Protein AF-A0A074WXI1-F1 (afdb_monomer)

Secondary structure (DSSP, 8-state):
---S---S-----------------TTSSHHHHHHHHHHHSPP--PPP-GGG-HHHHHHHHHTT----STTTSS-------PPPP--------------S-------------PPPP--HHHHHHHHT--HHHHHTS-HHHHHHHHHHHHHHHHHHHHHHHHHHHHHHHHHHHHHHHHHHHHHHHHHHHHT-

Structure (mmCIF, N/CA/C/O backbone):
data_AF-A0A074WXI1-F1
#
_entry.id   AF-A0A074WXI1-F1
#
loop_
_atom_site.group_PDB
_atom_site.id
_atom_site.type_symbol
_atom_site.label_atom_id
_atom_site.label_alt_id
_atom_site.label_comp_id
_atom_site.label_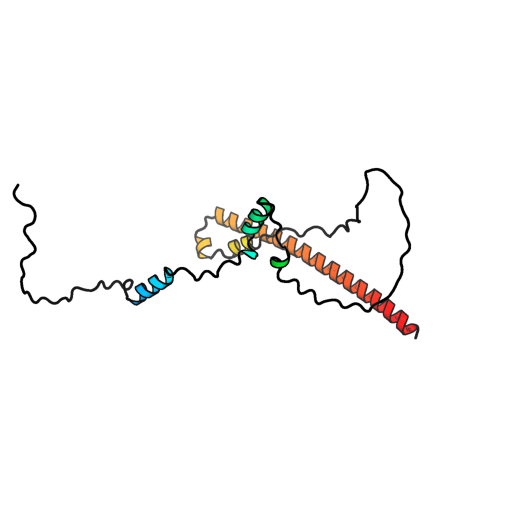asym_id
_atom_site.label_entity_id
_atom_site.label_seq_id
_atom_site.pdbx_PDB_ins_code
_atom_site.Cartn_x
_atom_site.Cartn_y
_atom_site.Cartn_z
_atom_site.occupancy
_atom_site.B_iso_or_equiv
_atom_site.auth_seq_id
_atom_site.auth_comp_id
_atom_site.auth_asym_id
_atom_site.auth_atom_id
_atom_site.pdbx_PDB_model_num
ATOM 1 N N . MET A 1 1 ? -60.505 -44.404 36.120 1.00 44.72 1 MET A N 1
ATOM 2 C CA . MET A 1 1 ? -59.704 -43.408 35.379 1.00 44.72 1 MET A CA 1
ATOM 3 C C . MET A 1 1 ? -60.523 -42.975 34.162 1.00 44.72 1 MET A C 1
ATOM 5 O O . MET A 1 1 ? -60.243 -43.449 33.077 1.00 44.72 1 MET A O 1
ATOM 9 N N . LEU A 1 2 ? -61.689 -42.325 34.253 1.00 41.81 2 LEU A N 1
ATOM 10 C CA . LEU A 1 2 ? -62.020 -41.028 34.870 1.00 41.81 2 LEU A CA 1
ATOM 11 C C . LEU A 1 2 ? -60.997 -39.922 34.552 1.00 41.81 2 LEU A C 1
ATOM 13 O O . LEU A 1 2 ? -59.964 -39.850 35.204 1.00 41.81 2 LEU A O 1
ATOM 17 N N . GLU A 1 3 ? -61.367 -39.160 33.515 1.00 51.09 3 GLU A N 1
ATOM 18 C CA . GLU A 1 3 ? -61.192 -37.723 33.235 1.00 51.09 3 GLU A CA 1
ATOM 19 C C . GLU A 1 3 ? -59.806 -37.072 33.221 1.00 51.09 3 GLU A C 1
ATOM 21 O O . GLU A 1 3 ? -59.157 -36.938 34.252 1.00 51.09 3 GLU A O 1
ATOM 26 N N . LEU A 1 4 ? -59.452 -36.498 32.060 1.00 50.44 4 LEU A N 1
ATOM 27 C CA . LEU A 1 4 ? -58.958 -35.119 31.990 1.00 50.44 4 LEU A CA 1
ATOM 28 C C . LEU A 1 4 ? -59.095 -34.579 30.550 1.00 50.44 4 LEU A C 1
ATOM 30 O O . LEU A 1 4 ? -58.426 -35.068 29.645 1.00 50.44 4 LEU A O 1
ATOM 34 N N . PHE A 1 5 ? -59.943 -33.560 30.386 1.00 51.47 5 PHE A N 1
ATOM 35 C CA . PHE A 1 5 ? -60.297 -32.781 29.180 1.00 51.47 5 PHE A CA 1
ATOM 36 C C . PHE A 1 5 ? -61.428 -33.266 28.243 1.00 51.47 5 PHE A C 1
ATOM 38 O O . PHE A 1 5 ? -61.185 -33.586 27.080 1.00 51.47 5 PHE A O 1
ATOM 45 N N . PRO A 1 6 ? -62.692 -33.198 28.707 1.00 52.69 6 PRO A N 1
ATOM 46 C CA . PRO A 1 6 ? -63.908 -33.160 27.886 1.00 52.69 6 PRO A CA 1
ATOM 47 C C . PRO A 1 6 ? -64.475 -31.736 27.656 1.00 52.69 6 PRO A C 1
ATOM 49 O O . PRO A 1 6 ? -65.686 -31.563 27.634 1.00 52.69 6 PRO A O 1
ATOM 52 N N . GLU A 1 7 ? -63.654 -30.700 27.475 1.00 52.56 7 GLU A N 1
ATOM 53 C CA . GLU A 1 7 ? -64.159 -29.353 27.147 1.00 52.56 7 GLU A CA 1
ATOM 54 C C . GLU A 1 7 ? -63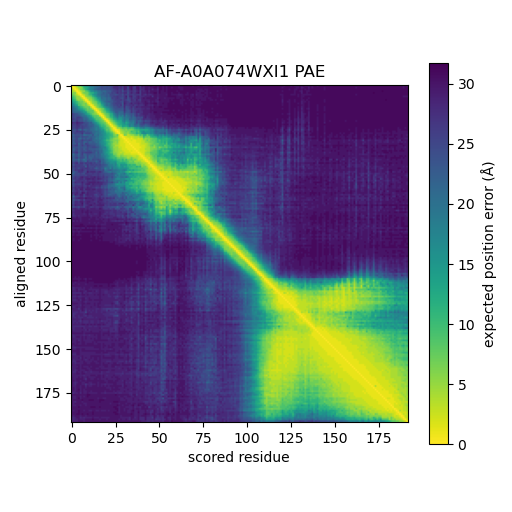.474 -28.803 25.898 1.00 52.56 7 GLU A C 1
ATOM 56 O O . GLU A 1 7 ? -62.306 -29.092 25.656 1.00 52.56 7 GLU A O 1
ATOM 61 N N . LEU A 1 8 ? -64.210 -27.976 25.150 1.00 43.84 8 LEU A N 1
ATOM 62 C CA . LEU A 1 8 ? -63.849 -27.232 23.929 1.00 43.84 8 LEU A CA 1
ATOM 63 C C . LEU A 1 8 ? -64.422 -27.742 22.595 1.00 43.84 8 LEU A C 1
ATOM 65 O O . LEU A 1 8 ? -63.996 -27.282 21.539 1.00 43.84 8 LEU A O 1
ATOM 69 N N . TYR A 1 9 ? -65.463 -28.576 22.619 1.00 51.16 9 TYR A N 1
ATOM 70 C CA . TYR A 1 9 ? -66.453 -28.579 21.534 1.00 51.16 9 TYR A CA 1
ATOM 71 C C . TYR A 1 9 ? -67.840 -28.277 22.091 1.00 51.16 9 TYR A C 1
ATOM 73 O O . TYR A 1 9 ? -68.736 -29.107 22.020 1.00 51.16 9 TYR A O 1
ATOM 81 N N . ASP A 1 10 ? -67.998 -27.064 22.621 1.00 42.41 10 ASP A N 1
ATOM 82 C CA . ASP A 1 10 ? -69.301 -26.410 22.634 1.00 42.41 10 ASP A CA 1
ATOM 83 C C . ASP A 1 10 ? -69.273 -25.233 21.663 1.00 42.41 10 ASP A C 1
ATOM 85 O O . ASP A 1 10 ? -68.430 -24.335 21.708 1.00 42.41 10 ASP A O 1
ATOM 89 N N . GLN A 1 11 ? -70.191 -25.320 20.712 1.00 51.12 11 GLN A N 1
ATOM 90 C CA . GLN A 1 11 ? -70.424 -24.369 19.650 1.00 51.12 11 GLN A CA 1
ATOM 91 C C . GLN A 1 11 ? -71.395 -23.310 20.173 1.00 51.12 11 GLN A C 1
ATOM 93 O O . GLN A 1 11 ? -72.606 -23.486 20.084 1.00 51.12 11 GLN A O 1
ATOM 98 N N . GLU A 1 12 ? -70.875 -22.193 20.683 1.00 38.22 12 GLU A N 1
ATOM 99 C CA . GLU A 1 12 ? -71.684 -21.000 20.944 1.00 38.22 12 GLU A CA 1
ATOM 100 C C . GLU A 1 12 ? -71.488 -19.965 19.832 1.00 38.22 12 GLU A C 1
ATOM 102 O O . GLU A 1 12 ? -70.433 -19.352 19.655 1.00 38.22 12 GLU A O 1
ATOM 107 N N . ASN A 1 13 ? -72.566 -19.779 19.068 1.00 48.34 13 ASN A N 1
ATOM 108 C CA . ASN A 1 13 ? -72.833 -18.582 18.289 1.00 48.34 13 ASN A CA 1
ATOM 109 C C . ASN A 1 13 ? -72.831 -17.365 19.225 1.00 48.34 13 ASN A C 1
ATOM 111 O O . ASN A 1 13 ? -73.842 -17.047 19.844 1.00 48.34 13 ASN A O 1
ATOM 115 N N . GLY A 1 14 ? -71.707 -16.661 19.284 1.00 32.53 14 GLY A N 1
ATOM 116 C CA . GLY A 1 14 ? -71.580 -15.376 19.953 1.00 32.53 14 GLY A CA 1
ATOM 117 C C . GLY A 1 14 ? -70.908 -14.396 19.013 1.00 32.53 14 GLY A C 1
ATOM 118 O O . GLY A 1 14 ? -69.699 -14.454 18.801 1.00 32.53 14 GLY A O 1
ATOM 119 N N . ALA A 1 15 ? -71.703 -13.504 18.429 1.00 46.47 15 ALA A N 1
ATOM 120 C CA . ALA A 1 15 ? -71.203 -12.293 17.811 1.00 46.47 15 ALA A CA 1
ATOM 121 C C . ALA A 1 15 ? -70.330 -11.550 18.832 1.00 46.47 15 ALA A C 1
ATOM 123 O O . ALA A 1 15 ? -70.821 -11.017 19.822 1.00 46.47 15 ALA A O 1
ATOM 124 N N . SER A 1 16 ? -69.027 -11.539 18.595 1.00 36.41 16 SER A N 1
ATOM 125 C CA . SER A 1 16 ? -68.117 -10.599 19.218 1.00 36.41 16 SER A CA 1
ATOM 126 C C . SER A 1 16 ? -67.039 -10.299 18.200 1.00 36.41 16 SER A C 1
ATOM 128 O O . SER A 1 16 ? -66.396 -11.196 17.647 1.00 36.41 16 SER A O 1
ATOM 130 N N . ASP A 1 17 ? -66.958 -9.016 17.892 1.00 44.03 17 ASP A N 1
ATOM 131 C CA . ASP A 1 17 ? -65.984 -8.380 17.038 1.00 44.03 17 ASP A CA 1
ATOM 132 C C . ASP A 1 17 ? -64.616 -9.057 17.133 1.00 44.03 17 ASP A C 1
ATOM 134 O O . ASP A 1 17 ? -63.919 -8.980 18.145 1.00 44.03 17 ASP A O 1
ATOM 138 N N . LYS A 1 18 ? -64.164 -9.653 16.025 1.00 45.59 18 LYS A N 1
ATOM 139 C CA . LYS A 1 18 ? -62.738 -9.936 15.835 1.00 45.59 18 LYS A CA 1
ATOM 140 C C . LYS A 1 18 ? -61.998 -8.635 15.511 1.00 45.59 18 LYS A C 1
ATOM 142 O O . LYS A 1 18 ? -61.246 -8.556 14.549 1.00 45.59 18 LYS A O 1
ATOM 147 N N . SER A 1 19 ? -62.169 -7.623 16.356 1.00 48.22 19 SER A N 1
ATOM 148 C CA . SER A 1 19 ? -61.132 -6.642 16.649 1.00 48.22 19 SER A CA 1
ATOM 149 C C . SER A 1 19 ? -60.174 -7.262 17.674 1.00 48.22 19 SER A C 1
ATOM 151 O O . SER A 1 19 ? -59.983 -6.744 18.770 1.00 48.22 19 SER A O 1
ATOM 153 N N . ALA A 1 20 ? -59.601 -8.419 17.343 1.00 45.75 20 ALA A N 1
ATOM 154 C CA . ALA A 1 20 ? -58.474 -8.966 18.079 1.00 45.75 20 ALA A CA 1
ATOM 155 C C . ALA A 1 20 ? -57.234 -8.452 17.358 1.00 45.75 20 ALA A C 1
ATOM 157 O O . ALA A 1 20 ? -56.838 -8.988 16.325 1.00 45.75 20 ALA A O 1
ATOM 158 N N . ALA A 1 21 ? -56.748 -7.319 17.863 1.00 52.22 21 ALA A N 1
ATOM 159 C CA . ALA A 1 21 ? -55.551 -6.609 17.455 1.00 52.22 21 ALA A CA 1
ATOM 160 C C . ALA A 1 21 ? -54.496 -7.548 16.851 1.00 52.22 21 ALA A C 1
ATOM 162 O O . ALA A 1 21 ? -53.835 -8.304 17.562 1.00 52.22 21 ALA A O 1
ATOM 163 N N . LEU A 1 22 ? -54.349 -7.479 15.525 1.00 49.16 22 LEU A N 1
ATOM 164 C CA . LEU A 1 22 ? -53.141 -7.936 14.856 1.00 49.16 22 LEU A CA 1
ATOM 165 C C . LEU A 1 22 ? -52.003 -7.157 15.497 1.00 49.16 22 LEU A C 1
ATOM 167 O O . LEU A 1 22 ? -52.048 -5.926 15.491 1.00 49.16 22 LEU A O 1
ATOM 171 N N . SER A 1 23 ? -51.063 -7.876 16.103 1.00 57.41 23 SER A N 1
ATOM 172 C CA . SER A 1 23 ? -49.896 -7.345 16.793 1.00 57.41 23 SER A CA 1
ATOM 173 C C . SER A 1 23 ? -49.373 -6.111 16.063 1.00 57.41 23 SER A C 1
ATOM 175 O O . SER A 1 23 ? -48.788 -6.213 14.985 1.00 57.41 23 SER A O 1
ATOM 177 N N . THR A 1 24 ? -49.625 -4.929 16.628 1.00 58.19 24 THR A N 1
ATOM 178 C CA . THR A 1 24 ? -49.118 -3.643 16.142 1.00 58.19 24 THR A CA 1
ATOM 179 C C . THR A 1 24 ? -47.648 -3.513 16.517 1.00 58.19 24 THR A C 1
ATOM 181 O O . THR A 1 24 ? -47.226 -2.521 17.105 1.00 58.19 24 THR A O 1
ATOM 184 N N . ASP A 1 25 ? -46.865 -4.542 16.214 1.00 60.97 25 ASP A N 1
ATOM 185 C CA . ASP A 1 25 ? -45.425 -4.449 16.249 1.00 60.97 25 ASP A CA 1
ATOM 186 C C . ASP A 1 25 ? -45.028 -3.844 14.900 1.00 60.97 25 ASP A C 1
ATOM 188 O O . ASP A 1 25 ? -45.219 -4.486 13.863 1.00 60.97 25 ASP A O 1
ATOM 192 N N . PRO A 1 26 ? -44.458 -2.626 14.856 1.00 68.31 26 PRO A N 1
ATOM 193 C CA . PRO A 1 26 ? -44.048 -1.983 13.600 1.00 68.31 26 PRO A CA 1
ATOM 194 C C . PRO A 1 26 ? -43.021 -2.822 12.812 1.00 68.31 26 PRO A C 1
ATOM 196 O O . PRO A 1 26 ? -42.742 -2.561 11.642 1.00 68.31 26 PRO A O 1
ATOM 199 N N . ILE A 1 27 ? -42.475 -3.854 13.458 1.00 63.28 27 ILE A N 1
ATOM 200 C CA . ILE A 1 27 ? -41.493 -4.805 12.951 1.00 63.28 27 ILE A CA 1
ATOM 201 C C . ILE A 1 27 ? -42.151 -6.017 12.266 1.00 63.28 27 ILE A C 1
ATOM 203 O O . ILE A 1 27 ? -41.473 -6.669 11.483 1.00 63.28 27 ILE A O 1
ATOM 207 N N . LEU A 1 28 ? -43.442 -6.314 12.466 1.00 71.25 28 LEU A N 1
ATOM 208 C CA . LEU A 1 28 ? -44.145 -7.467 11.860 1.00 71.25 28 LEU A CA 1
ATOM 209 C C . LEU A 1 28 ? -45.021 -7.090 10.646 1.00 71.25 28 LEU A C 1
ATOM 211 O O . LEU A 1 28 ? -46.000 -7.755 10.326 1.00 71.25 28 LEU A O 1
ATOM 215 N N . THR A 1 29 ? -44.660 -6.012 9.948 1.00 83.38 29 THR A N 1
ATOM 216 C CA . THR A 1 29 ? -45.349 -5.555 8.729 1.00 83.38 29 THR A CA 1
ATOM 217 C C . THR A 1 29 ? -45.039 -6.476 7.534 1.00 83.38 29 THR A C 1
ATOM 219 O O . THR A 1 29 ? -43.921 -6.963 7.412 1.00 83.38 29 THR A O 1
ATOM 222 N N . ASP A 1 30 ? -45.930 -6.617 6.546 1.00 79.69 30 ASP A N 1
ATOM 223 C CA . ASP A 1 30 ? -45.642 -7.361 5.294 1.00 79.69 30 ASP A CA 1
ATOM 224 C C . ASP A 1 30 ? -44.329 -6.922 4.607 1.00 79.69 30 ASP A C 1
ATOM 226 O O . ASP A 1 30 ? -43.596 -7.716 4.010 1.00 79.69 30 ASP A O 1
ATOM 230 N N . ARG A 1 31 ? -43.973 -5.639 4.753 1.00 82.56 31 ARG A N 1
ATOM 231 C CA . ARG A 1 31 ? -42.699 -5.078 4.285 1.00 82.56 31 ARG A CA 1
ATOM 232 C C . ARG A 1 31 ? -41.481 -5.691 4.984 1.00 82.56 31 ARG A C 1
ATOM 234 O O . ARG A 1 31 ? -40.465 -5.910 4.325 1.00 82.56 31 ARG A O 1
ATOM 241 N N . SER A 1 32 ? -41.543 -5.934 6.293 1.00 90.31 32 SER A N 1
ATOM 242 C CA . SER A 1 32 ? -40.432 -6.546 7.028 1.00 90.31 32 SER A CA 1
ATOM 243 C C . SER A 1 32 ? -40.313 -8.035 6.715 1.00 90.31 32 SER A C 1
ATOM 245 O O . SER A 1 32 ? -39.192 -8.521 6.614 1.00 90.31 32 SER A O 1
ATOM 247 N N . ALA A 1 33 ? -41.425 -8.727 6.438 1.00 82.19 33 ALA A N 1
ATOM 248 C CA . ALA A 1 33 ? -41.409 -10.097 5.926 1.00 82.19 33 ALA A CA 1
ATOM 249 C C . ALA A 1 33 ? -40.729 -10.178 4.545 1.00 82.19 33 ALA A C 1
ATOM 251 O O . ALA A 1 33 ? -39.883 -11.044 4.315 1.00 82.19 33 ALA A O 1
ATOM 252 N N . SER A 1 34 ? -41.012 -9.226 3.649 1.00 87.06 34 SER A N 1
ATOM 253 C CA . SER A 1 34 ? -40.325 -9.135 2.353 1.00 87.06 34 SER A CA 1
ATOM 254 C C . SER A 1 34 ? -38.833 -8.806 2.499 1.00 87.06 34 SER A C 1
ATOM 256 O O . SER A 1 34 ? -38.011 -9.394 1.796 1.00 87.06 34 SER A O 1
ATOM 258 N N . LEU A 1 35 ? -38.461 -7.893 3.404 1.00 87.06 35 LEU A N 1
ATOM 259 C CA . LEU A 1 35 ? -37.054 -7.568 3.680 1.00 87.06 35 LEU A CA 1
ATOM 260 C C . LEU A 1 35 ? -36.312 -8.747 4.314 1.00 87.06 35 LEU A C 1
ATOM 262 O O . LEU A 1 35 ? -35.182 -9.030 3.930 1.00 87.06 35 LEU A O 1
ATOM 266 N N . TRP A 1 36 ? -36.953 -9.467 5.233 1.00 87.06 36 TRP A N 1
ATOM 267 C CA . TRP A 1 36 ? -36.415 -10.693 5.814 1.00 87.06 36 TRP A CA 1
ATOM 268 C C . TRP A 1 36 ? -36.185 -11.745 4.730 1.00 87.06 36 TRP A C 1
ATOM 270 O O . TRP A 1 36 ? -35.105 -12.327 4.659 1.00 87.06 36 TRP A O 1
ATOM 280 N N . SER A 1 37 ? -37.155 -11.946 3.832 1.00 87.56 37 SER A N 1
ATOM 281 C CA . SER A 1 37 ? -36.999 -12.851 2.689 1.00 87.56 37 SER A CA 1
ATOM 282 C C . SER A 1 37 ? -35.825 -12.453 1.791 1.00 87.56 37 SER A C 1
ATOM 284 O O . SER A 1 37 ? -35.173 -13.331 1.234 1.00 87.56 37 SER A O 1
ATOM 286 N N . GLN A 1 38 ? -35.542 -11.157 1.648 1.00 86.38 38 GLN A N 1
ATOM 287 C CA . GLN A 1 38 ? -34.422 -10.656 0.852 1.00 86.38 38 GLN A CA 1
ATOM 288 C C . GLN A 1 38 ? -33.071 -10.794 1.575 1.00 86.38 38 GLN A C 1
ATOM 290 O O . GLN A 1 38 ? -32.062 -11.048 0.926 1.00 86.38 38 GLN A O 1
ATOM 295 N N . LEU A 1 39 ? -33.045 -10.653 2.903 1.00 85.50 39 LEU A N 1
ATOM 296 C CA . LEU A 1 39 ? -31.840 -10.814 3.726 1.00 85.50 39 LEU A CA 1
ATOM 297 C C . LEU A 1 39 ? -31.446 -12.283 3.915 1.00 85.50 39 LEU A C 1
ATOM 299 O O . LEU A 1 39 ? -30.262 -12.594 4.004 1.00 85.50 39 LEU A O 1
ATOM 303 N N . VAL A 1 40 ? -32.432 -13.181 3.972 1.00 90.00 40 VAL A N 1
ATOM 304 C CA . VAL A 1 40 ? -32.214 -14.634 4.066 1.00 90.00 40 VAL A CA 1
ATOM 305 C C . VAL A 1 40 ? -31.983 -15.265 2.690 1.00 90.00 40 VAL A C 1
ATOM 307 O O . VAL A 1 40 ? -31.494 -16.392 2.608 1.00 90.00 40 VAL A O 1
ATOM 310 N N . ALA A 1 41 ? -32.282 -14.551 1.599 1.00 84.38 41 ALA A N 1
ATOM 311 C CA . ALA A 1 41 ? -31.984 -15.024 0.256 1.00 84.38 41 ALA A CA 1
ATOM 312 C C . ALA A 1 41 ? -30.467 -15.257 0.107 1.00 84.38 41 ALA A C 1
ATOM 314 O O . ALA A 1 41 ? -29.681 -14.326 0.311 1.00 84.38 41 ALA A O 1
ATOM 315 N N . PRO A 1 42 ? -30.033 -16.476 -0.266 1.00 83.81 42 PRO A N 1
ATOM 316 C CA . PRO A 1 42 ? -28.631 -16.739 -0.541 1.00 83.81 42 PRO A CA 1
ATOM 317 C C . PRO A 1 42 ? -28.131 -15.764 -1.614 1.00 83.81 42 PRO A C 1
ATOM 319 O O . PRO A 1 42 ? -28.775 -15.641 -2.663 1.00 83.81 42 PRO A O 1
ATOM 322 N N . PRO A 1 43 ? -27.007 -15.064 -1.387 1.00 79.50 43 PRO A N 1
ATOM 323 C CA . PRO A 1 43 ? -26.468 -14.150 -2.380 1.00 79.50 43 PRO A CA 1
ATOM 324 C C . PRO A 1 43 ? -26.186 -14.926 -3.673 1.00 79.50 43 PRO A C 1
ATOM 326 O O . PRO A 1 43 ? -25.745 -16.077 -3.601 1.00 79.50 43 PRO A O 1
ATOM 329 N N . PRO A 1 44 ? -26.421 -14.336 -4.859 1.00 76.25 44 PRO A N 1
ATOM 330 C CA . PRO A 1 44 ? -26.146 -15.010 -6.118 1.00 76.25 44 PRO A CA 1
ATOM 331 C C . PRO A 1 44 ? -24.639 -15.254 -6.234 1.00 76.25 44 PRO A C 1
ATOM 333 O O . PRO A 1 44 ? -23.861 -14.363 -6.579 1.00 76.25 44 PRO A O 1
ATOM 336 N N . LEU A 1 45 ? -24.217 -16.473 -5.910 1.00 76.06 45 LEU A N 1
ATOM 337 C CA . LEU A 1 45 ? -22.841 -16.906 -6.075 1.00 76.06 45 LEU A CA 1
ATOM 338 C C . LEU A 1 45 ? -22.613 -17.126 -7.566 1.00 76.06 45 LEU A C 1
ATOM 340 O O . LEU A 1 45 ? -23.231 -17.996 -8.181 1.00 76.06 45 LEU A O 1
ATOM 344 N N . GLN A 1 46 ? -21.726 -16.335 -8.165 1.00 77.25 46 GLN A N 1
ATOM 345 C CA . GLN A 1 46 ? -21.243 -16.654 -9.502 1.00 77.25 46 GLN A CA 1
ATOM 346 C C . GLN A 1 46 ? -20.590 -18.041 -9.461 1.00 77.25 46 GLN A C 1
ATOM 348 O O . GLN A 1 46 ? -19.840 -18.321 -8.517 1.00 77.25 46 GLN A O 1
ATOM 353 N N . PRO A 1 47 ? -20.857 -18.913 -10.452 1.00 79.88 47 PRO A N 1
ATOM 354 C CA . PRO A 1 47 ? -20.259 -20.236 -10.473 1.00 79.88 47 PRO A CA 1
ATOM 355 C C . PRO A 1 47 ? -18.732 -20.088 -10.427 1.00 79.88 47 PRO A C 1
ATOM 357 O O . PRO A 1 47 ? -18.159 -19.359 -11.245 1.00 79.88 47 PRO A O 1
ATOM 360 N N . PRO A 1 48 ? -18.050 -20.739 -9.469 1.00 81.88 48 PRO A N 1
ATOM 361 C CA . PRO A 1 48 ? -16.607 -20.639 -9.363 1.00 81.88 48 PRO A CA 1
ATOM 362 C C . PRO A 1 48 ? -15.922 -21.111 -10.648 1.00 81.88 48 PRO A C 1
ATOM 364 O O . PRO A 1 48 ? -16.144 -22.228 -11.120 1.00 81.88 48 PRO A O 1
ATOM 367 N N . ASN A 1 49 ? -15.023 -20.284 -11.185 1.00 79.75 49 ASN A N 1
ATOM 368 C CA . ASN A 1 49 ? -14.146 -20.663 -12.292 1.00 79.75 49 ASN A CA 1
ATOM 369 C C . ASN A 1 49 ? -13.082 -21.663 -11.799 1.00 79.75 49 ASN A C 1
ATOM 371 O O . ASN A 1 49 ? -11.932 -21.306 -11.537 1.00 79.75 49 ASN A O 1
ATOM 375 N N . TRP A 1 50 ? -13.479 -22.930 -11.656 1.00 80.88 50 TRP A N 1
ATOM 376 C CA . TRP A 1 50 ? -12.673 -24.043 -11.139 1.00 80.88 50 TRP A CA 1
ATOM 377 C C . TRP A 1 50 ? -11.350 -24.236 -11.890 1.00 80.88 50 TRP A C 1
ATOM 379 O O . TRP A 1 50 ? -10.357 -24.633 -11.279 1.00 80.88 50 TRP A O 1
ATOM 389 N N . ILE A 1 51 ? -11.302 -23.870 -13.175 1.00 76.81 51 ILE A N 1
ATOM 390 C CA . ILE A 1 51 ? -10.096 -23.917 -14.010 1.00 76.81 51 ILE A CA 1
ATOM 391 C C . ILE A 1 51 ? -8.956 -23.078 -13.409 1.00 76.81 51 ILE A C 1
ATOM 393 O O . ILE A 1 51 ? -7.811 -23.525 -13.373 1.00 76.81 51 ILE A O 1
ATOM 397 N N . ARG A 1 52 ? -9.275 -21.913 -12.829 1.00 79.81 52 ARG A N 1
ATOM 398 C CA . ARG A 1 52 ? -8.296 -20.999 -12.215 1.00 79.81 52 ARG A CA 1
ATOM 399 C C . ARG A 1 52 ? -8.039 -21.271 -10.729 1.00 79.81 52 ARG A C 1
ATOM 401 O O . ARG A 1 52 ? -7.179 -20.622 -10.131 1.00 79.81 52 ARG A O 1
ATOM 408 N N . SER A 1 53 ? -8.753 -22.220 -10.119 1.00 84.81 53 SER A N 1
ATOM 409 C CA . SER A 1 53 ? -8.676 -22.485 -8.679 1.00 84.81 53 SER A CA 1
ATOM 410 C C . SER A 1 53 ? -7.302 -23.013 -8.251 1.00 84.81 53 SER A C 1
ATOM 412 O O . SER A 1 53 ? -6.764 -23.970 -8.817 1.00 84.81 53 SER A O 1
ATOM 414 N N . ARG A 1 54 ? -6.741 -22.418 -7.188 1.00 84.94 54 ARG A N 1
ATOM 415 C CA . ARG A 1 54 ? -5.482 -22.869 -6.575 1.00 84.94 54 ARG A CA 1
ATOM 416 C C . ARG A 1 54 ? -5.616 -24.259 -5.950 1.00 84.94 54 ARG A C 1
ATOM 418 O O . ARG A 1 54 ? -4.685 -25.048 -6.062 1.00 84.94 54 ARG A O 1
ATOM 425 N N . ILE A 1 55 ? -6.768 -24.564 -5.351 1.00 89.69 55 ILE A N 1
ATOM 426 C CA . ILE A 1 55 ? -7.041 -25.852 -4.695 1.00 89.69 55 ILE A CA 1
ATOM 427 C C . ILE A 1 55 ? -7.035 -26.983 -5.729 1.00 89.69 55 ILE A C 1
ATOM 429 O O . ILE A 1 55 ? -6.315 -27.962 -5.552 1.00 89.69 55 ILE A O 1
ATOM 433 N N . ARG A 1 56 ? -7.744 -26.805 -6.858 1.00 88.75 56 ARG A N 1
ATOM 434 C CA . ARG A 1 56 ? -7.736 -27.762 -7.981 1.00 88.75 56 ARG A CA 1
ATOM 435 C C . ARG A 1 56 ? -6.314 -28.033 -8.467 1.00 88.75 56 ARG A C 1
ATOM 437 O O . ARG A 1 56 ? -5.958 -29.181 -8.687 1.00 88.75 56 ARG A O 1
ATOM 444 N N . ARG A 1 57 ? -5.496 -26.986 -8.615 1.00 88.06 57 ARG A N 1
ATOM 445 C CA . ARG A 1 57 ? -4.103 -27.121 -9.060 1.00 88.06 57 ARG A CA 1
ATOM 446 C C . ARG A 1 57 ? -3.277 -27.946 -8.087 1.00 88.06 57 ARG A C 1
ATOM 448 O O . ARG A 1 57 ? -2.613 -28.872 -8.518 1.00 88.06 57 ARG A O 1
ATOM 455 N N . LEU A 1 58 ? -3.319 -27.612 -6.798 1.00 87.94 58 LEU A N 1
ATOM 456 C CA . LEU A 1 58 ? -2.572 -28.352 -5.780 1.00 87.94 58 LEU A CA 1
ATOM 457 C C . LEU A 1 58 ? -2.994 -29.824 -5.749 1.00 87.94 58 LEU A C 1
ATOM 459 O O . LEU A 1 58 ? -2.141 -30.697 -5.647 1.00 87.94 58 LEU A O 1
ATOM 463 N N . PHE A 1 59 ? -4.287 -30.096 -5.923 1.00 90.19 59 PHE A N 1
ATOM 464 C CA . PHE A 1 59 ? -4.812 -31.452 -6.007 1.00 90.19 59 PHE A CA 1
ATOM 465 C C . PHE A 1 59 ? -4.340 -32.201 -7.263 1.00 90.19 59 PHE A C 1
ATOM 467 O O . PHE A 1 59 ? -3.799 -33.294 -7.145 1.00 90.19 59 PHE A O 1
ATOM 474 N N . LEU A 1 60 ? -4.475 -31.612 -8.457 1.00 88.75 60 LEU A N 1
ATOM 475 C CA . LEU A 1 60 ? -4.036 -32.236 -9.714 1.00 88.75 60 LEU A CA 1
ATOM 476 C C . LEU A 1 60 ? -2.521 -32.455 -9.756 1.00 88.75 60 LEU A C 1
ATOM 478 O O . LEU A 1 60 ? -2.072 -33.512 -10.185 1.00 88.75 60 LEU A O 1
ATOM 482 N N . VAL A 1 61 ? -1.747 -31.502 -9.233 1.00 87.44 61 VAL A N 1
ATOM 483 C CA . VAL A 1 61 ? -0.295 -31.641 -9.063 1.00 87.44 61 VAL A CA 1
ATOM 484 C C . VAL A 1 61 ? 0.034 -32.780 -8.095 1.00 87.44 61 VAL A C 1
ATOM 486 O O . VAL A 1 61 ? 0.937 -33.560 -8.377 1.00 87.44 61 VAL A O 1
ATOM 489 N N . SER A 1 62 ? -0.720 -32.926 -6.998 1.00 90.88 62 SER A N 1
ATOM 490 C CA . SER A 1 62 ? -0.572 -34.051 -6.060 1.00 90.88 62 SER A CA 1
ATOM 491 C C . SER A 1 62 ? -0.889 -35.405 -6.714 1.00 90.88 62 SER A C 1
ATOM 493 O O . SER A 1 62 ? -0.239 -36.403 -6.420 1.00 90.88 62 SER A O 1
ATOM 495 N N . LEU A 1 63 ? -1.842 -35.435 -7.653 1.00 90.06 63 LEU A N 1
ATOM 496 C CA . LEU A 1 63 ? -2.160 -36.615 -8.466 1.00 90.06 63 LEU A CA 1
ATOM 497 C C . LEU A 1 63 ? -1.174 -36.856 -9.625 1.00 90.06 63 LEU A C 1
ATOM 499 O O . LEU A 1 63 ? -1.330 -37.829 -10.358 1.00 90.06 63 LEU A O 1
ATOM 503 N N . GLY A 1 64 ? -0.184 -35.980 -9.824 1.00 85.38 64 GLY A N 1
ATOM 504 C CA . GLY A 1 64 ? 0.757 -36.068 -10.943 1.00 85.38 64 GLY A CA 1
ATOM 505 C C . GLY A 1 64 ? 0.138 -35.750 -12.310 1.00 85.38 64 GLY A C 1
ATOM 506 O O . GLY A 1 64 ? 0.739 -36.053 -13.338 1.00 85.38 64 GLY A O 1
ATOM 507 N N . VAL A 1 65 ? -1.052 -35.139 -12.340 1.00 88.94 65 VAL A N 1
ATOM 508 C CA . VAL A 1 65 ? -1.724 -34.711 -13.571 1.00 88.94 65 VAL A CA 1
ATOM 509 C C . VAL A 1 65 ? -1.119 -33.374 -14.025 1.00 88.94 65 VAL A C 1
ATOM 511 O O . VAL A 1 65 ? -1.149 -32.411 -13.250 1.00 88.94 65 VAL A O 1
ATOM 514 N N . PRO A 1 66 ? -0.585 -33.275 -15.258 1.00 76.56 66 PRO A N 1
ATOM 515 C CA . PRO A 1 66 ? -0.071 -32.018 -15.796 1.00 76.56 66 PRO A CA 1
ATOM 516 C C . PRO A 1 66 ? -1.166 -30.946 -15.819 1.00 76.56 66 PRO A C 1
ATOM 518 O O . PRO A 1 66 ? -2.296 -31.217 -16.223 1.00 76.56 66 PRO A O 1
ATOM 521 N N . VAL A 1 67 ? -0.839 -29.733 -15.367 1.00 74.81 67 VAL A N 1
ATOM 522 C CA . VAL A 1 67 ? -1.778 -28.603 -15.333 1.00 74.81 67 VAL A CA 1
ATOM 523 C C . VAL A 1 67 ? -1.317 -27.530 -16.312 1.00 74.81 67 VAL A C 1
ATOM 525 O O . VAL A 1 67 ? -0.208 -27.013 -16.172 1.00 74.81 67 VAL A O 1
ATOM 528 N N . ASP A 1 68 ? -2.191 -27.153 -17.245 1.00 71.75 68 ASP A N 1
ATOM 529 C CA . ASP A 1 68 ? -1.933 -26.090 -18.216 1.00 71.75 68 ASP A CA 1
ATOM 530 C C . ASP A 1 68 ? -1.862 -24.723 -17.521 1.00 71.75 68 ASP A C 1
ATOM 532 O O . ASP A 1 68 ? -2.829 -24.236 -16.932 1.00 71.75 68 ASP A O 1
ATOM 536 N N . LEU A 1 69 ? -0.683 -24.098 -17.558 1.00 65.31 69 LEU A N 1
ATOM 537 C CA . LEU A 1 69 ? -0.412 -22.804 -16.914 1.00 65.31 69 LEU A CA 1
ATOM 538 C C . LEU A 1 69 ? -1.002 -21.614 -17.695 1.00 65.31 69 LEU A C 1
ATOM 540 O O . LEU A 1 69 ? -1.209 -20.541 -17.119 1.00 65.31 69 LEU A O 1
ATOM 544 N N . ASP A 1 70 ? -1.321 -21.820 -18.973 1.00 58.09 70 ASP A N 1
ATOM 545 C CA . ASP A 1 70 ? -1.808 -20.792 -19.899 1.00 58.09 70 ASP A CA 1
ATOM 546 C C . ASP A 1 70 ? -3.278 -20.408 -19.653 1.00 58.09 70 ASP A C 1
ATOM 548 O O . ASP A 1 70 ? -3.686 -19.283 -19.940 1.00 58.09 70 ASP A O 1
ATOM 552 N N . GLU A 1 71 ? -4.069 -21.288 -19.032 1.00 65.69 71 GLU A N 1
ATOM 553 C CA . GLU A 1 71 ? -5.471 -21.019 -18.660 1.00 65.69 71 GLU A CA 1
ATOM 554 C C . GLU A 1 71 ? -5.601 -20.137 -17.395 1.00 65.69 71 GLU A C 1
ATOM 556 O O . GLU A 1 71 ? -6.678 -19.622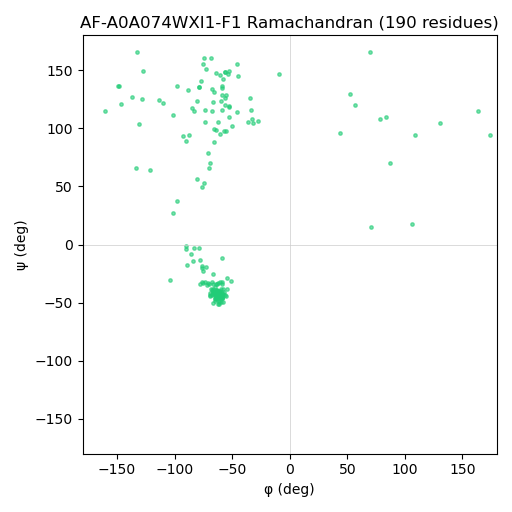 -17.055 1.00 65.69 71 GLU A O 1
ATOM 561 N N . ILE A 1 72 ? -4.484 -19.980 -16.676 1.00 60.47 72 ILE A N 1
ATOM 562 C CA . ILE A 1 72 ? -4.392 -19.430 -15.319 1.00 60.47 72 ILE A CA 1
ATOM 563 C C . ILE A 1 72 ? -3.863 -17.995 -15.327 1.00 60.47 72 ILE A C 1
ATOM 565 O O . ILE A 1 72 ? -4.226 -17.187 -14.468 1.00 60.47 72 ILE A O 1
ATOM 569 N N . LEU A 1 73 ? -3.015 -17.664 -16.295 1.00 56.38 73 LEU A N 1
ATOM 570 C CA . LEU A 1 73 ? -2.592 -16.292 -16.517 1.00 56.38 73 LEU A CA 1
ATOM 571 C C . LEU A 1 73 ? -3.717 -15.567 -17.274 1.00 56.38 73 LEU A C 1
ATOM 573 O O . LEU A 1 73 ? -4.283 -16.136 -18.209 1.00 56.38 73 LEU A O 1
ATOM 577 N N . PRO A 1 74 ? -4.103 -14.331 -16.898 1.00 61.78 74 PRO A N 1
ATOM 578 C CA . PRO A 1 74 ? -4.982 -13.538 -17.751 1.00 61.78 74 PRO A CA 1
ATOM 579 C C . PRO A 1 74 ? -4.344 -13.498 -19.139 1.00 61.78 74 PRO A C 1
ATOM 581 O O . PRO A 1 74 ? -3.202 -13.058 -19.239 1.00 61.78 74 PRO A O 1
ATOM 584 N N . ALA A 1 75 ? -5.047 -14.042 -20.146 1.00 60.28 75 ALA A N 1
ATOM 585 C CA . ALA A 1 75 ? -4.516 -14.353 -21.472 1.00 60.28 75 ALA A CA 1
ATOM 586 C C . ALA A 1 75 ? -3.444 -13.341 -21.881 1.00 60.28 75 ALA A C 1
ATOM 588 O O . ALA A 1 75 ? -3.750 -12.168 -22.123 1.00 60.28 75 ALA A O 1
ATOM 589 N N . SER A 1 76 ? -2.188 -13.792 -21.892 1.00 59.56 76 SER A N 1
ATOM 590 C CA . SER A 1 76 ? -1.050 -12.993 -22.324 1.00 59.56 76 SER A CA 1
ATOM 591 C C . SER A 1 76 ? -1.248 -12.721 -23.811 1.00 59.56 76 SER A C 1
ATOM 593 O O . SER A 1 76 ? -0.847 -13.504 -24.667 1.00 59.56 76 SER A O 1
ATOM 595 N N . LYS A 1 77 ? -1.965 -11.640 -24.140 1.00 59.94 77 LYS A N 1
ATOM 596 C CA . LYS A 1 77 ? -2.145 -11.141 -25.507 1.00 59.94 77 LYS A CA 1
ATOM 597 C C . LYS A 1 77 ? -0.811 -10.558 -25.979 1.00 59.94 77 LYS A C 1
ATOM 599 O O . LYS A 1 77 ? -0.685 -9.352 -26.184 1.00 59.94 77 LYS A O 1
ATOM 604 N N . GLN A 1 78 ? 0.202 -11.408 -26.124 1.00 60.75 78 GLN A N 1
ATOM 605 C CA . GLN A 1 78 ? 1.424 -11.085 -26.843 1.00 60.75 78 GLN A CA 1
ATOM 606 C C . GLN A 1 78 ? 1.028 -10.907 -28.307 1.00 60.75 78 GLN A C 1
ATOM 608 O O . GLN A 1 78 ? 0.788 -11.870 -29.034 1.00 60.75 78 GLN A O 1
ATOM 613 N N . LYS A 1 79 ? 0.864 -9.648 -28.729 1.00 58.94 79 LYS A N 1
ATOM 614 C CA . LYS A 1 79 ? 0.670 -9.298 -30.138 1.00 58.94 79 LYS A CA 1
ATOM 615 C C . LYS A 1 79 ? 1.826 -9.936 -30.916 1.00 58.94 79 LYS A C 1
ATOM 617 O O . LYS A 1 79 ? 2.979 -9.639 -30.616 1.00 58.94 79 LYS A O 1
ATOM 622 N N . LYS A 1 80 ? 1.511 -10.839 -31.855 1.00 58.84 80 LYS A N 1
ATOM 623 C CA . LYS A 1 80 ? 2.485 -11.535 -32.712 1.00 58.84 80 LYS A CA 1
ATOM 624 C C . LYS A 1 80 ? 3.503 -10.530 -33.254 1.00 58.84 80 LYS A C 1
ATOM 626 O O . LYS A 1 80 ? 3.147 -9.658 -34.043 1.00 58.84 80 LYS A O 1
ATOM 631 N N . LEU A 1 81 ? 4.756 -10.673 -32.837 1.00 63.06 81 LEU A N 1
ATOM 632 C CA . LEU A 1 81 ? 5.882 -10.011 -33.480 1.00 63.06 81 LEU A CA 1
ATOM 633 C C . LEU A 1 81 ? 6.128 -10.737 -34.803 1.00 63.06 81 LEU A C 1
ATOM 635 O O . LEU A 1 81 ? 6.603 -11.870 -34.815 1.00 63.06 81 LEU A O 1
ATOM 639 N N . VAL A 1 82 ? 5.748 -10.109 -35.913 1.00 60.09 82 VAL A N 1
ATOM 640 C CA . VAL A 1 82 ? 6.166 -10.555 -37.244 1.00 60.09 82 VAL A CA 1
ATOM 641 C C . VAL A 1 82 ? 7.528 -9.927 -37.515 1.00 60.09 82 VAL A C 1
ATOM 643 O O . VAL A 1 82 ? 7.653 -8.705 -37.541 1.00 60.09 82 VAL A O 1
ATOM 646 N N . LEU A 1 83 ? 8.544 -10.769 -37.682 1.00 58.50 83 LEU A N 1
ATOM 647 C CA . LEU A 1 83 ? 9.908 -10.357 -38.009 1.00 58.50 83 LEU A CA 1
ATOM 648 C C . LEU A 1 83 ? 10.139 -10.498 -39.527 1.00 58.50 83 LEU A C 1
ATOM 650 O O . LEU A 1 83 ? 9.745 -11.522 -40.091 1.00 58.50 83 LEU A O 1
ATOM 654 N N . PRO A 1 84 ? 10.776 -9.522 -40.205 1.00 55.81 84 PRO A N 1
ATOM 655 C CA . PRO A 1 84 ? 11.210 -9.678 -41.589 1.00 55.81 84 PRO A CA 1
ATOM 656 C C . PRO A 1 84 ? 12.330 -10.719 -41.685 1.00 55.81 84 PRO A C 1
ATOM 658 O O . PRO A 1 84 ? 13.276 -10.712 -40.900 1.00 55.81 84 PRO A O 1
ATOM 661 N N . ASN A 1 85 ? 12.192 -11.613 -42.660 1.00 51.50 85 ASN A N 1
ATOM 662 C CA . ASN A 1 85 ? 13.049 -12.770 -42.890 1.00 51.50 85 ASN A CA 1
ATOM 663 C C . ASN A 1 85 ? 14.474 -12.353 -43.304 1.00 51.50 85 ASN A C 1
ATOM 665 O O . ASN A 1 85 ? 14.642 -11.679 -44.321 1.00 51.50 85 ASN A O 1
ATOM 669 N N . ILE A 1 86 ? 15.491 -12.790 -42.554 1.00 55.09 86 ILE A N 1
ATOM 670 C CA . ILE A 1 86 ? 16.896 -12.702 -42.968 1.00 55.09 86 ILE A CA 1
ATOM 671 C C . ILE A 1 86 ? 17.530 -14.088 -42.826 1.00 55.09 86 ILE A C 1
ATOM 673 O O . ILE A 1 86 ? 17.476 -14.724 -41.775 1.00 55.09 86 ILE A O 1
ATOM 677 N N . HIS A 1 87 ? 18.096 -14.540 -43.939 1.00 48.31 87 HIS A N 1
ATOM 678 C CA . HIS A 1 87 ? 18.617 -15.874 -44.187 1.00 48.31 87 HIS A CA 1
ATOM 679 C C . HIS A 1 87 ? 20.092 -16.018 -43.763 1.00 48.31 87 HIS A C 1
ATOM 681 O O . HIS A 1 87 ? 20.919 -15.246 -44.238 1.00 48.31 87 HIS A O 1
ATOM 687 N N . LEU A 1 88 ? 20.384 -17.118 -43.043 1.00 46.47 88 LEU A N 1
ATOM 688 C CA . LEU A 1 88 ? 21.602 -17.964 -43.126 1.00 46.47 88 LEU A CA 1
ATOM 689 C C . LEU A 1 88 ? 22.967 -17.394 -42.636 1.00 46.47 88 LEU A C 1
ATOM 691 O O . LEU A 1 88 ? 23.152 -16.184 -42.591 1.00 46.47 88 LEU A O 1
ATOM 695 N N . PRO A 1 89 ? 24.012 -18.235 -42.432 1.00 42.16 89 PRO A N 1
ATOM 696 C CA . PRO A 1 89 ? 24.048 -19.589 -41.867 1.00 42.16 89 PRO A CA 1
ATOM 697 C C . PRO A 1 89 ? 25.159 -19.795 -40.797 1.00 42.16 89 PRO A C 1
ATOM 699 O O . PRO A 1 89 ? 26.107 -19.034 -40.642 1.00 42.16 89 PRO A O 1
ATOM 702 N N . GLU A 1 90 ? 24.989 -20.904 -40.091 1.00 41.59 90 GLU A N 1
ATOM 703 C CA . GLU A 1 90 ? 25.772 -21.594 -39.058 1.00 41.59 90 GLU A CA 1
ATOM 704 C C . GLU A 1 90 ? 27.253 -21.919 -39.352 1.00 41.59 90 GLU A C 1
ATOM 706 O O . GLU A 1 90 ? 27.569 -22.290 -40.479 1.00 41.59 90 GLU A O 1
ATOM 711 N N . GLN A 1 91 ? 28.113 -21.947 -38.307 1.00 36.12 91 GLN A N 1
ATOM 712 C CA . GLN A 1 91 ? 29.261 -22.876 -38.193 1.00 36.12 91 GLN A CA 1
ATOM 713 C C . GLN A 1 91 ? 29.607 -23.271 -36.730 1.00 36.12 91 GLN A C 1
ATOM 715 O O . GLN A 1 91 ? 29.648 -22.443 -35.824 1.00 36.12 91 GLN A O 1
ATOM 720 N N . LYS A 1 92 ? 29.859 -24.581 -36.561 1.00 40.09 92 LYS A N 1
ATOM 721 C CA . LYS A 1 92 ? 30.149 -25.411 -35.364 1.00 40.09 92 LYS A CA 1
ATOM 722 C C . LYS A 1 92 ? 31.561 -25.273 -34.754 1.00 40.09 92 LYS A C 1
ATOM 724 O O . LYS A 1 92 ? 32.497 -24.994 -35.500 1.00 40.09 92 LYS A O 1
ATOM 729 N N . LYS A 1 93 ? 31.709 -25.693 -33.474 1.00 34.03 93 LYS A N 1
ATOM 730 C CA . LYS A 1 93 ? 32.604 -26.769 -32.910 1.00 34.03 93 LYS A CA 1
ATOM 731 C C . LYS A 1 93 ? 32.744 -26.612 -31.372 1.00 34.03 93 LYS A C 1
ATOM 733 O O . LYS A 1 93 ? 33.017 -25.510 -30.920 1.00 34.03 93 LYS A O 1
ATOM 738 N N . GLU A 1 94 ? 32.275 -27.547 -30.536 1.00 34.09 94 GLU A N 1
ATOM 739 C CA . GLU A 1 94 ? 32.866 -28.814 -30.008 1.00 34.09 94 GLU A CA 1
ATOM 740 C C . GLU A 1 94 ? 33.900 -28.688 -28.848 1.00 34.09 94 GLU A C 1
ATOM 742 O O . GLU A 1 94 ? 35.031 -28.262 -29.051 1.00 34.09 94 GLU A O 1
ATOM 747 N N . ASP A 1 95 ? 33.429 -29.105 -27.656 1.00 37.75 95 ASP A N 1
ATOM 748 C CA . ASP A 1 95 ? 33.995 -29.883 -26.523 1.00 37.75 95 ASP A CA 1
ATOM 749 C C . ASP A 1 95 ? 35.324 -29.568 -25.788 1.00 37.75 95 ASP A C 1
ATOM 751 O O . ASP A 1 95 ? 36.411 -29.540 -26.357 1.00 37.75 95 ASP A O 1
ATOM 755 N N . GLY A 1 96 ? 35.246 -29.523 -24.439 1.00 32.59 96 GLY A N 1
ATOM 756 C CA . GLY A 1 96 ? 36.407 -29.563 -23.528 1.00 32.59 96 GLY A CA 1
ATOM 757 C C . GLY A 1 96 ? 36.120 -29.346 -22.022 1.00 32.59 96 GLY A C 1
ATOM 758 O O . GLY A 1 96 ? 36.105 -28.227 -21.534 1.00 32.59 96 GLY A O 1
ATOM 759 N N . LYS A 1 97 ? 35.941 -30.452 -21.289 1.00 36.53 97 LYS A N 1
ATOM 760 C CA . LYS A 1 97 ? 35.801 -30.697 -19.828 1.00 36.53 97 LYS A CA 1
ATOM 761 C C . LYS A 1 97 ? 36.608 -29.800 -18.844 1.00 36.53 97 LYS A C 1
ATOM 763 O O . LYS A 1 97 ? 37.831 -29.883 -18.830 1.00 36.53 97 LYS A O 1
ATOM 768 N N . THR A 1 98 ? 35.940 -29.165 -17.862 1.00 32.75 98 THR A N 1
ATOM 769 C CA . THR A 1 98 ? 36.535 -28.778 -16.552 1.00 32.75 98 THR A CA 1
ATOM 770 C C . THR A 1 98 ? 35.534 -28.783 -15.384 1.00 32.75 98 THR A C 1
ATOM 772 O O . THR A 1 98 ? 34.404 -28.330 -15.507 1.00 32.75 98 THR A O 1
ATOM 775 N N . LYS A 1 99 ? 36.028 -29.343 -14.272 1.00 33.53 99 LYS A N 1
ATOM 776 C CA . LYS A 1 99 ? 35.634 -29.329 -12.850 1.00 33.53 99 LYS A CA 1
ATOM 777 C C . LYS A 1 99 ? 34.541 -28.367 -12.345 1.00 33.53 99 LYS A C 1
ATOM 779 O O . LYS A 1 99 ? 34.453 -27.214 -12.737 1.00 33.53 99 LYS A O 1
ATOM 784 N N . GLN A 1 100 ? 33.825 -28.900 -11.349 1.00 42.72 100 GLN A N 1
ATOM 785 C CA . GLN A 1 100 ? 32.974 -28.227 -10.368 1.00 42.72 100 GLN A CA 1
ATOM 786 C C . GLN A 1 100 ? 33.609 -26.975 -9.741 1.00 42.72 100 GLN A C 1
ATOM 788 O O . GLN A 1 100 ? 34.825 -26.900 -9.579 1.00 42.72 100 GLN A O 1
ATOM 793 N N . GLU A 1 101 ? 32.698 -26.109 -9.289 1.00 31.94 101 GLU A N 1
ATOM 794 C CA . GLU A 1 101 ? 32.862 -24.888 -8.492 1.00 31.94 101 GLU A CA 1
ATOM 795 C C . GLU A 1 101 ? 33.219 -23.610 -9.264 1.00 31.94 101 GLU A C 1
ATOM 797 O O . GLU A 1 101 ? 34.336 -23.406 -9.725 1.00 31.94 101 G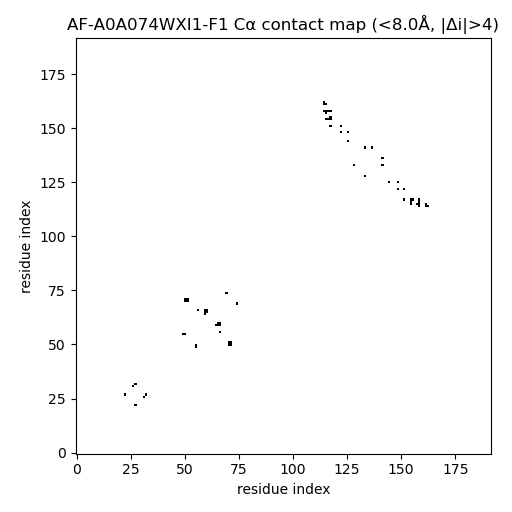LU A O 1
ATOM 802 N N . GLY A 1 102 ? 32.234 -22.704 -9.324 1.00 32.06 102 GLY A N 1
ATOM 803 C CA . GLY A 1 102 ? 32.437 -21.294 -9.650 1.00 32.06 102 GLY A CA 1
ATOM 804 C C . GLY A 1 102 ? 31.500 -20.737 -10.722 1.00 32.06 102 GLY A C 1
ATOM 805 O O . GLY A 1 102 ? 31.732 -20.919 -11.908 1.00 32.06 102 GLY A O 1
ATOM 806 N N . GLY A 1 103 ? 30.511 -19.946 -10.290 1.00 34.16 103 GLY A N 1
ATOM 807 C CA . GLY A 1 103 ? 30.088 -18.766 -11.051 1.00 34.16 103 GLY A CA 1
ATOM 808 C C . GLY A 1 103 ? 28.728 -18.814 -11.749 1.00 34.16 103 GLY A C 1
ATOM 809 O O . GLY A 1 103 ? 28.629 -19.103 -12.933 1.00 34.16 103 GLY A O 1
ATOM 810 N N . SER A 1 104 ? 27.704 -18.302 -11.067 1.00 33.09 104 SER A N 1
ATOM 811 C CA . SER A 1 104 ? 26.943 -17.195 -11.659 1.00 33.09 104 SER A CA 1
ATOM 812 C C . SER A 1 104 ? 26.732 -16.113 -10.606 1.00 33.09 104 SER A C 1
ATOM 814 O O . SER A 1 104 ? 25.629 -15.803 -10.165 1.00 33.09 104 SER A O 1
ATOM 816 N N . SER A 1 105 ? 27.844 -15.504 -10.199 1.00 45.16 105 SER A N 1
ATOM 817 C CA . SER A 1 105 ? 27.840 -14.082 -9.887 1.00 45.16 105 SER A CA 1
ATOM 818 C C . SER A 1 105 ? 27.659 -13.318 -11.203 1.00 45.16 105 SER A C 1
ATOM 820 O O . SER A 1 105 ? 28.587 -12.677 -11.697 1.00 45.16 105 SER A O 1
ATOM 822 N N . THR A 1 106 ? 26.467 -13.384 -11.803 1.00 41.94 106 THR A N 1
ATOM 823 C CA . THR A 1 106 ? 26.014 -12.287 -12.660 1.00 41.94 106 THR A CA 1
ATOM 824 C C . THR A 1 106 ? 25.930 -11.089 -11.740 1.00 41.94 106 THR A C 1
ATOM 826 O O . THR A 1 106 ? 25.072 -11.062 -10.860 1.00 41.94 106 THR A O 1
ATOM 829 N N . GLY A 1 107 ? 26.909 -10.189 -11.882 1.00 41.31 107 GLY A N 1
ATOM 830 C CA . GLY A 1 107 ? 27.143 -9.028 -11.038 1.00 41.31 107 GLY A CA 1
ATOM 831 C C . GLY A 1 107 ? 25.841 -8.484 -10.487 1.00 41.31 107 GLY A C 1
ATOM 832 O O . GLY A 1 107 ? 25.057 -7.868 -11.212 1.00 41.31 107 GLY A O 1
ATOM 833 N N . GLY A 1 108 ? 25.614 -8.764 -9.203 1.00 44.06 108 GLY A N 1
ATOM 834 C CA . GLY A 1 108 ? 24.536 -8.169 -8.451 1.00 44.06 108 GLY A CA 1
ATOM 835 C C . GLY A 1 108 ? 24.800 -6.682 -8.481 1.00 44.06 108 GLY A C 1
ATOM 836 O O . GLY A 1 108 ? 25.596 -6.173 -7.694 1.00 44.06 108 GLY A O 1
ATOM 837 N N . ARG A 1 109 ? 24.166 -5.987 -9.428 1.00 52.94 109 ARG A N 1
ATOM 838 C CA . ARG A 1 109 ? 23.891 -4.568 -9.287 1.00 52.94 109 ARG A CA 1
ATOM 839 C C . ARG A 1 109 ? 23.254 -4.479 -7.915 1.00 52.94 109 ARG A C 1
ATOM 841 O O . ARG A 1 109 ? 22.128 -4.940 -7.751 1.00 52.94 109 ARG A O 1
ATOM 848 N N . ARG A 1 110 ? 24.029 -4.035 -6.920 1.00 56.09 110 ARG A N 1
ATOM 849 C CA . ARG A 1 110 ? 23.537 -3.764 -5.576 1.00 56.09 110 ARG A CA 1
ATOM 850 C C . ARG A 1 110 ? 22.408 -2.779 -5.794 1.00 56.09 110 ARG A C 1
ATOM 852 O O . ARG A 1 110 ? 22.649 -1.606 -6.068 1.00 56.09 110 ARG A O 1
ATOM 859 N N . GLY A 1 111 ? 21.187 -3.303 -5.818 1.00 61.53 111 GLY A N 1
ATOM 860 C CA . GLY A 1 111 ? 20.004 -2.478 -5.862 1.00 61.53 111 GLY A CA 1
ATOM 861 C C . GLY A 1 111 ? 20.079 -1.546 -4.659 1.00 61.53 111 GLY A C 1
ATOM 862 O O . GLY A 1 111 ? 20.652 -1.929 -3.631 1.00 61.53 111 GLY A O 1
ATOM 863 N N . PRO A 1 112 ? 19.548 -0.321 -4.762 1.00 66.62 112 PRO A N 1
ATOM 864 C CA . PRO A 1 112 ? 19.430 0.518 -3.584 1.00 66.62 112 PRO A CA 1
ATOM 865 C C . PRO A 1 112 ? 18.678 -0.265 -2.503 1.00 66.62 112 PRO A C 1
ATOM 867 O O . PRO A 1 112 ? 17.826 -1.093 -2.844 1.00 66.62 112 PRO A O 1
ATOM 870 N N . ALA A 1 113 ? 19.024 -0.022 -1.237 1.00 72.88 113 ALA A N 1
ATOM 871 C CA . ALA A 1 113 ? 18.469 -0.737 -0.089 1.00 72.88 113 ALA A CA 1
ATOM 872 C C . ALA A 1 113 ? 16.938 -0.884 -0.198 1.00 72.88 113 ALA A C 1
ATOM 874 O O . ALA A 1 113 ? 16.292 0.014 -0.752 1.00 72.88 113 ALA A O 1
ATOM 875 N N . PRO A 1 114 ? 16.357 -2.001 0.276 1.00 77.56 114 PRO A N 1
ATOM 876 C CA . PRO A 1 114 ? 14.912 -2.190 0.244 1.00 77.56 114 PRO A CA 1
ATOM 877 C C . PRO A 1 114 ? 14.197 -1.039 0.972 1.00 77.56 114 PRO A C 1
ATOM 879 O O . PRO A 1 114 ? 14.774 -0.456 1.895 1.00 77.56 114 PRO A O 1
ATOM 882 N N . PRO A 1 115 ? 12.977 -0.676 0.540 1.00 80.69 115 PRO A N 1
ATOM 883 C CA . PRO A 1 115 ? 12.205 0.361 1.210 1.00 80.69 115 PRO A CA 1
ATOM 884 C C . PRO A 1 115 ? 11.915 -0.045 2.665 1.00 80.69 115 PRO A C 1
ATOM 886 O O . PRO A 1 115 ? 11.712 -1.236 2.918 1.00 80.69 115 PRO A O 1
ATOM 889 N N . PRO A 1 116 ? 11.872 0.913 3.608 1.00 85.88 116 PRO A N 1
ATOM 890 C CA . PRO A 1 116 ? 11.437 0.633 4.971 1.00 85.88 116 PRO A CA 1
ATOM 891 C C . PRO A 1 116 ? 9.965 0.195 4.976 1.00 85.88 116 PRO A C 1
ATOM 893 O O . PRO A 1 116 ? 9.175 0.624 4.128 1.00 85.88 116 PRO A O 1
ATOM 896 N N . GLU A 1 117 ? 9.598 -0.686 5.905 1.00 84.88 117 GLU A N 1
ATOM 897 C CA . GLU A 1 117 ? 8.224 -1.177 6.032 1.00 84.88 117 GLU A CA 1
ATOM 898 C C . GLU A 1 117 ? 7.347 -0.139 6.750 1.00 84.88 117 GLU A C 1
ATOM 900 O O . GLU A 1 117 ? 7.757 0.436 7.752 1.00 84.88 117 GLU A O 1
ATOM 905 N N . PHE A 1 118 ? 6.133 0.104 6.242 1.00 89.75 118 PHE A N 1
ATOM 906 C CA . PHE A 1 118 ? 5.143 0.980 6.877 1.00 89.75 118 PHE A CA 1
ATOM 907 C C . PHE A 1 118 ? 3.754 0.346 6.827 1.00 89.75 118 PHE A C 1
ATOM 909 O O . PHE A 1 118 ? 3.258 -0.024 5.757 1.00 89.75 118 PHE A O 1
ATOM 916 N N . ASN A 1 119 ? 3.106 0.240 7.988 1.00 88.69 119 ASN A N 1
ATOM 917 C CA . ASN A 1 119 ? 1.786 -0.366 8.113 1.00 88.69 119 ASN A CA 1
ATOM 918 C C . ASN A 1 119 ? 0.672 0.677 7.936 1.00 88.69 119 ASN A C 1
ATOM 920 O O . ASN A 1 119 ? 0.166 1.266 8.891 1.00 88.69 119 ASN A O 1
ATOM 924 N N . ALA A 1 120 ? 0.247 0.875 6.687 1.00 89.25 120 ALA A N 1
ATOM 925 C CA . ALA A 1 120 ? -0.811 1.830 6.360 1.00 89.25 120 ALA A CA 1
ATOM 926 C C . ALA A 1 120 ? -2.166 1.489 7.012 1.00 89.25 120 ALA A C 1
ATOM 928 O O . ALA A 1 120 ? -2.920 2.391 7.368 1.00 89.25 120 ALA A O 1
ATOM 929 N N . ASN A 1 121 ? -2.482 0.202 7.188 1.00 90.25 121 ASN A N 1
ATOM 930 C CA . ASN A 1 121 ? -3.763 -0.217 7.763 1.00 90.25 121 ASN A CA 1
ATOM 931 C C . ASN A 1 121 ? -3.851 0.147 9.248 1.00 90.25 121 ASN A C 1
ATOM 933 O O . ASN A 1 121 ? -4.881 0.641 9.700 1.00 90.25 121 ASN A O 1
ATOM 937 N N . GLU A 1 122 ? -2.765 -0.058 9.991 1.00 87.44 122 GLU A N 1
ATOM 938 C CA . GLU A 1 122 ? -2.682 0.304 11.406 1.00 87.44 122 GLU A CA 1
ATOM 939 C C . GLU A 1 122 ? -2.799 1.816 11.611 1.00 87.44 122 GLU A C 1
ATOM 941 O O . GLU A 1 122 ? -3.613 2.261 12.421 1.00 87.44 122 GLU A O 1
ATOM 946 N N . ALA A 1 123 ? -2.088 2.607 10.802 1.00 90.50 123 ALA A N 1
ATOM 947 C CA . ALA A 1 123 ? -2.193 4.064 10.826 1.00 90.50 123 ALA A CA 1
ATOM 948 C C . ALA A 1 123 ? -3.629 4.547 10.565 1.00 90.50 123 ALA A C 1
ATOM 950 O O . ALA A 1 123 ? -4.130 5.423 11.267 1.00 90.50 123 ALA A O 1
ATOM 951 N N . VAL A 1 124 ? -4.327 3.944 9.595 1.00 92.25 124 VAL A N 1
ATOM 952 C CA . VAL A 1 124 ? -5.726 4.282 9.297 1.00 92.25 124 VAL A CA 1
ATOM 953 C C . VAL A 1 124 ? -6.653 3.920 10.457 1.00 92.25 124 VAL A C 1
ATOM 955 O O . VAL A 1 124 ? -7.555 4.694 10.765 1.00 92.25 124 VAL A O 1
ATOM 958 N N . MET A 1 125 ? -6.456 2.772 11.106 1.00 89.00 125 MET A N 1
ATOM 959 C CA . MET A 1 125 ? -7.278 2.369 12.251 1.00 89.00 125 MET A CA 1
ATOM 960 C C . MET A 1 125 ? -7.073 3.295 13.452 1.00 89.00 125 MET A C 1
ATOM 962 O O . MET A 1 125 ? -8.053 3.710 14.067 1.00 89.00 125 MET A O 1
ATOM 966 N N . LEU A 1 126 ? -5.823 3.666 13.745 1.00 88.31 126 LEU A N 1
ATOM 967 C CA . LEU A 1 126 ? -5.496 4.572 14.846 1.00 88.31 126 LEU A CA 1
ATOM 968 C C . LEU A 1 126 ? -5.945 6.011 14.580 1.00 88.31 126 LEU A C 1
ATOM 970 O O . LEU A 1 126 ? -6.380 6.676 15.509 1.00 88.31 126 LEU A O 1
ATOM 974 N N . ALA A 1 127 ? -5.905 6.480 13.330 1.00 88.00 127 ALA A N 1
ATOM 975 C CA . ALA A 1 127 ? -6.401 7.808 12.962 1.00 88.00 127 ALA A CA 1
ATOM 976 C C . ALA A 1 127 ? -7.938 7.890 12.900 1.00 88.00 127 ALA A C 1
ATOM 978 O O . ALA A 1 127 ? -8.504 8.978 12.948 1.00 88.00 127 ALA A O 1
ATOM 979 N N . ARG A 1 128 ? -8.626 6.749 12.768 1.00 90.88 128 ARG A N 1
ATOM 980 C CA . ARG A 1 128 ? -10.096 6.667 12.758 1.00 90.88 128 ARG A CA 1
ATOM 981 C C . ARG A 1 128 ? -10.718 6.647 14.151 1.00 90.88 128 ARG A C 1
ATOM 983 O O . ARG A 1 128 ? -11.945 6.599 14.233 1.00 90.88 128 ARG A O 1
ATOM 990 N N . THR A 1 129 ? -9.926 6.643 15.224 1.00 89.19 129 THR A N 1
ATOM 991 C CA . THR A 1 129 ? -10.470 6.706 16.584 1.00 89.19 129 THR A CA 1
ATOM 992 C C . THR A 1 129 ? -11.292 7.981 16.731 1.00 89.19 129 THR A C 1
ATOM 994 O O . THR A 1 129 ? -10.762 9.077 16.579 1.00 89.19 129 THR A O 1
ATOM 997 N N . THR A 1 130 ? -12.596 7.830 16.956 1.00 91.00 130 THR A N 1
ATOM 998 C CA . THR A 1 130 ? -13.528 8.952 17.085 1.00 91.00 130 THR A CA 1
ATOM 999 C C . THR A 1 130 ? -13.368 9.624 18.442 1.00 91.00 130 THR A C 1
ATOM 1001 O O . THR A 1 130 ? -12.996 8.970 19.415 1.00 91.00 130 THR A O 1
ATOM 1004 N N . ASP A 1 131 ? -13.731 10.902 18.535 1.00 86.19 131 ASP A N 1
ATOM 1005 C CA . ASP A 1 131 ? -13.620 11.686 19.773 1.00 86.19 131 ASP A CA 1
ATOM 1006 C C . ASP A 1 131 ? -14.333 11.004 20.957 1.00 86.19 131 ASP A C 1
ATOM 1008 O O . ASP A 1 131 ? -13.782 10.890 22.049 1.00 86.19 131 ASP A O 1
ATOM 1012 N N . THR A 1 132 ? -15.490 10.386 20.707 1.00 87.44 132 THR A N 1
ATOM 1013 C CA . THR A 1 132 ? -16.235 9.600 21.707 1.00 87.44 132 THR A CA 1
ATOM 1014 C C . THR A 1 132 ? -15.459 8.401 22.258 1.00 87.44 132 THR A C 1
ATOM 1016 O O . THR A 1 132 ? -15.657 8.008 23.403 1.00 87.44 132 THR A O 1
ATOM 1019 N N . ALA A 1 133 ? -14.600 7.778 21.446 1.00 85.25 133 ALA A N 1
ATOM 1020 C CA . ALA A 1 133 ? -13.739 6.687 21.891 1.00 85.25 133 ALA A CA 1
ATOM 1021 C C . ALA A 1 133 ? -12.553 7.222 22.704 1.00 85.25 133 ALA A C 1
ATOM 1023 O O . ALA A 1 133 ? -12.119 6.563 23.643 1.00 85.25 133 ALA A O 1
ATOM 1024 N N . THR A 1 134 ? -12.069 8.426 22.380 1.00 85.44 134 THR A N 1
ATOM 1025 C CA . THR A 1 134 ? -10.974 9.067 23.120 1.00 85.44 134 THR A CA 1
ATOM 1026 C C . THR A 1 134 ? -11.391 9.536 24.513 1.00 85.44 134 THR A C 1
ATOM 1028 O O . THR A 1 134 ? -10.597 9.435 25.441 1.00 85.44 134 THR A O 1
ATOM 1031 N N . GLU A 1 135 ? -12.647 9.958 24.693 1.00 88.56 135 GLU A N 1
ATOM 1032 C CA . GLU A 1 135 ? -13.210 10.325 26.004 1.00 88.56 135 GLU A CA 1
ATOM 1033 C C . GLU A 1 135 ? -13.344 9.125 26.955 1.00 88.56 135 GLU A C 1
ATOM 1035 O O . GLU A 1 135 ? -13.334 9.290 28.173 1.00 88.56 135 GLU A O 1
ATOM 1040 N N . ALA A 1 136 ? -13.464 7.914 26.403 1.00 90.75 136 ALA A N 1
ATOM 1041 C CA . ALA A 1 136 ? -13.576 6.677 27.167 1.00 90.75 136 ALA A CA 1
ATOM 1042 C C . ALA A 1 136 ? -12.216 6.077 27.569 1.00 90.75 136 ALA A C 1
ATOM 1044 O O . ALA A 1 136 ? -12.191 5.114 28.336 1.00 90.75 136 ALA A O 1
ATOM 1045 N N . TYR A 1 137 ? -11.098 6.608 27.060 1.00 92.00 137 TYR A N 1
ATOM 1046 C CA . TYR A 1 137 ? -9.763 6.125 27.410 1.00 92.00 137 TYR A CA 1
ATOM 1047 C C . TYR A 1 137 ? -9.324 6.621 28.784 1.00 92.00 137 TYR A C 1
ATOM 1049 O O . TYR A 1 137 ? -9.527 7.775 29.161 1.00 92.00 137 TYR A O 1
ATOM 1057 N N . SER A 1 138 ? -8.653 5.743 29.525 1.00 94.25 138 SER A N 1
ATOM 1058 C CA . SER A 1 138 ? -7.889 6.157 30.700 1.00 94.25 138 SER A CA 1
ATOM 1059 C C . SER A 1 138 ? -6.662 6.990 30.294 1.00 94.25 138 SER A C 1
ATOM 1061 O O . SER A 1 138 ? -6.180 6.915 29.163 1.00 94.25 138 SER A O 1
ATOM 1063 N N . ASP A 1 139 ? -6.109 7.767 31.230 1.00 93.38 139 ASP A N 1
ATOM 1064 C CA . ASP A 1 139 ? -4.918 8.599 30.975 1.00 93.38 139 ASP A CA 1
ATOM 1065 C C . ASP A 1 139 ? -3.700 7.761 30.527 1.00 93.38 139 ASP A C 1
ATOM 1067 O O . ASP A 1 139 ? -2.898 8.188 29.695 1.00 93.38 139 ASP A O 1
ATOM 1071 N N . GLU A 1 140 ? -3.579 6.527 31.022 1.00 93.50 140 GLU A N 1
ATOM 1072 C CA . GLU A 1 140 ? -2.524 5.593 30.615 1.00 93.50 140 GLU A CA 1
ATOM 1073 C C . GLU A 1 140 ? -2.716 5.101 29.172 1.00 93.50 140 GLU A C 1
ATOM 1075 O O . GLU A 1 140 ? -1.764 5.069 28.386 1.00 93.50 140 GLU A O 1
ATOM 1080 N N . GLU A 1 141 ? -3.951 4.764 28.798 1.00 92.38 141 GLU A N 1
ATOM 1081 C CA . GLU A 1 141 ? -4.298 4.318 27.446 1.00 92.38 141 GLU A CA 1
ATOM 1082 C C . GLU A 1 141 ? -4.166 5.445 26.422 1.00 92.38 141 GLU A C 1
ATOM 1084 O O . GLU A 1 141 ? -3.665 5.214 25.320 1.00 92.38 141 GLU A O 1
ATOM 1089 N N . LEU A 1 142 ? -4.539 6.671 26.797 1.00 92.88 142 LEU A N 1
ATOM 1090 C CA . LEU A 1 142 ? -4.391 7.848 25.948 1.00 92.88 142 LEU A CA 1
ATOM 1091 C C . LEU A 1 142 ? -2.911 8.141 25.669 1.00 92.88 142 LEU A C 1
ATOM 1093 O O . LEU A 1 142 ? -2.522 8.330 24.516 1.00 92.88 142 LEU A O 1
ATOM 1097 N N . LYS A 1 143 ? -2.055 8.085 26.698 1.00 95.06 143 LYS A N 1
ATOM 1098 C CA . LYS A 1 143 ? -0.596 8.214 26.530 1.00 95.06 143 LYS A CA 1
ATOM 1099 C C . LYS A 1 143 ? -0.022 7.111 25.643 1.00 95.06 143 LYS A C 1
ATOM 1101 O O . LYS A 1 143 ? 0.845 7.383 24.813 1.00 95.06 143 LYS A O 1
ATOM 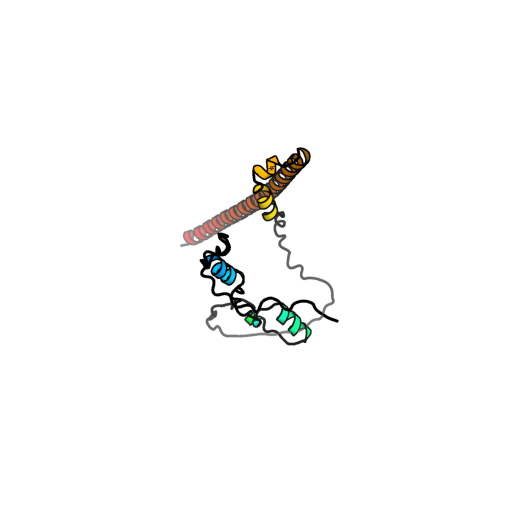1106 N N . ALA A 1 144 ? -0.506 5.876 25.780 1.00 93.62 144 ALA A N 1
ATOM 1107 C CA . ALA A 1 144 ? -0.091 4.771 24.920 1.00 93.62 144 ALA A CA 1
ATOM 1108 C C . ALA A 1 144 ? -0.549 4.954 23.460 1.00 93.62 144 ALA A C 1
ATOM 1110 O O . ALA A 1 144 ? 0.206 4.629 22.542 1.00 93.62 144 ALA A O 1
ATOM 1111 N N . HIS A 1 145 ? -1.755 5.484 23.230 1.00 92.88 145 HIS A N 1
ATOM 1112 C CA . HIS A 1 145 ? -2.275 5.791 21.892 1.00 92.88 145 HIS A CA 1
ATOM 1113 C C . HIS A 1 145 ? -1.457 6.893 21.209 1.00 92.88 145 HIS A C 1
ATOM 1115 O O . HIS A 1 145 ? -0.982 6.683 20.093 1.00 92.88 145 HIS A O 1
ATOM 1121 N N . VAL A 1 146 ? -1.173 7.992 21.917 1.00 93.94 146 VAL A N 1
ATOM 1122 C CA . VAL A 1 146 ? -0.298 9.071 21.423 1.00 93.94 146 VAL A CA 1
ATOM 1123 C C . VAL A 1 146 ? 1.094 8.538 21.091 1.00 93.94 146 VAL A C 1
ATOM 1125 O O . VAL A 1 146 ? 1.605 8.794 20.003 1.00 93.94 146 VAL A O 1
ATOM 1128 N N . LYS A 1 147 ? 1.686 7.723 21.973 1.00 96.12 147 LYS A N 1
ATOM 1129 C CA . LYS A 1 147 ? 3.001 7.118 21.728 1.00 96.12 147 LYS A CA 1
ATOM 1130 C C . LYS A 1 147 ? 3.020 6.261 20.455 1.00 96.12 147 LYS A C 1
ATOM 1132 O O . LYS A 1 147 ? 3.953 6.378 19.664 1.00 96.12 147 LYS A O 1
ATOM 1137 N N . ARG A 1 148 ? 1.991 5.434 20.225 1.00 93.38 148 ARG A N 1
ATOM 1138 C CA . ARG A 1 148 ? 1.877 4.635 18.988 1.00 93.38 148 ARG A CA 1
ATOM 1139 C C . ARG A 1 148 ? 1.740 5.511 17.744 1.00 93.38 148 ARG A C 1
ATOM 1141 O O . ARG A 1 148 ? 2.348 5.210 16.721 1.00 93.38 148 ARG A O 1
ATOM 1148 N N . LEU A 1 149 ? 0.963 6.594 17.819 1.00 93.50 149 LEU A N 1
ATOM 1149 C CA . LEU A 1 149 ? 0.853 7.550 16.715 1.00 93.50 149 LEU A CA 1
ATOM 1150 C C . LEU A 1 149 ? 2.205 8.206 16.404 1.00 93.50 149 LEU A C 1
ATOM 1152 O O . LEU A 1 149 ? 2.576 8.306 15.238 1.00 93.50 149 LEU A O 1
ATOM 1156 N N . GLU A 1 150 ? 2.970 8.602 17.422 1.00 95.19 150 GLU A N 1
ATOM 1157 C CA . GLU A 1 150 ? 4.313 9.165 17.238 1.00 95.19 150 GLU A CA 1
ATOM 1158 C C . GLU A 1 150 ? 5.297 8.172 16.606 1.00 95.19 150 GLU A C 1
ATOM 1160 O O . GLU A 1 150 ? 6.113 8.566 15.771 1.00 95.19 150 GLU A O 1
ATOM 1165 N N . GLU A 1 151 ? 5.244 6.897 16.997 1.00 94.06 151 GLU A N 1
ATOM 1166 C CA . GLU A 1 151 ? 6.046 5.824 16.394 1.00 94.06 151 GLU A CA 1
ATOM 1167 C C . GLU A 1 151 ? 5.705 5.657 14.906 1.00 94.06 151 GLU A C 1
ATOM 1169 O O . GLU A 1 151 ? 6.596 5.736 14.062 1.00 94.06 151 GLU A O 1
ATOM 1174 N N . LEU A 1 152 ? 4.417 5.579 14.559 1.00 94.19 152 LEU A N 1
ATOM 1175 C CA . LEU A 1 152 ? 3.986 5.482 13.160 1.00 94.19 152 LEU A CA 1
ATOM 1176 C C . LEU A 1 152 ? 4.336 6.717 12.328 1.00 94.19 152 LEU A C 1
ATOM 1178 O O . LEU A 1 152 ? 4.627 6.590 11.139 1.00 94.19 152 LEU A O 1
ATOM 1182 N N . ILE A 1 153 ? 4.317 7.911 12.923 1.00 94.25 153 ILE A N 1
ATOM 1183 C CA . ILE A 1 153 ? 4.747 9.139 12.244 1.00 94.25 153 ILE A CA 1
ATOM 1184 C C . ILE A 1 153 ? 6.241 9.071 11.910 1.00 94.25 153 ILE A C 1
ATOM 1186 O O . ILE A 1 153 ? 6.626 9.448 10.801 1.00 94.25 153 ILE A O 1
ATOM 1190 N N . LYS A 1 154 ? 7.074 8.565 12.829 1.00 94.50 154 LYS A N 1
ATOM 1191 C CA . LYS A 1 154 ? 8.512 8.362 12.581 1.00 94.50 154 LYS A CA 1
ATOM 1192 C C . LYS A 1 154 ? 8.733 7.336 11.471 1.00 94.50 154 LYS A C 1
ATOM 1194 O O . LYS A 1 154 ? 9.514 7.582 10.555 1.00 94.50 154 LYS A O 1
ATOM 1199 N N . ASP A 1 155 ? 8.005 6.226 11.489 1.00 93.06 155 ASP A N 1
ATOM 1200 C CA . ASP A 1 155 ? 8.108 5.220 10.430 1.00 93.06 155 ASP A CA 1
ATOM 1201 C C . ASP A 1 155 ? 7.692 5.807 9.072 1.00 93.06 155 ASP A C 1
ATOM 1203 O O . ASP A 1 155 ? 8.420 5.688 8.082 1.00 93.06 155 ASP A O 1
ATOM 1207 N N . ALA A 1 156 ? 6.577 6.542 9.028 1.00 93.56 156 ALA A N 1
ATOM 1208 C CA . ALA A 1 156 ? 6.114 7.221 7.821 1.00 93.56 156 ALA A CA 1
ATOM 1209 C C . ALA A 1 156 ? 7.143 8.230 7.283 1.00 93.56 156 ALA A C 1
ATOM 1211 O O . ALA A 1 156 ? 7.359 8.289 6.068 1.00 93.56 156 ALA A O 1
ATOM 1212 N N . SER A 1 157 ? 7.801 9.003 8.158 1.00 94.38 157 SER A N 1
ATOM 1213 C CA . SER A 1 157 ? 8.823 9.965 7.736 1.00 94.38 157 SER A CA 1
ATOM 1214 C C . SER A 1 157 ? 10.050 9.268 7.154 1.00 94.38 157 SER A C 1
ATOM 1216 O O . SER A 1 157 ? 10.532 9.689 6.105 1.00 94.38 157 SER A O 1
ATOM 1218 N N . THR A 1 158 ? 10.504 8.153 7.740 1.00 93.81 158 THR A N 1
ATOM 1219 C CA . THR A 1 158 ? 11.636 7.387 7.181 1.00 93.81 158 THR A CA 1
ATOM 1220 C C . THR A 1 158 ? 11.327 6.817 5.794 1.00 93.81 158 THR A C 1
ATOM 1222 O O . THR A 1 158 ? 12.171 6.857 4.893 1.00 93.81 158 THR A O 1
ATOM 1225 N N . VAL A 1 159 ? 10.101 6.328 5.581 1.00 94.69 159 VAL A N 1
ATOM 1226 C CA . VAL A 1 159 ? 9.657 5.837 4.270 1.00 94.69 159 VAL A CA 1
ATOM 1227 C C . VAL A 1 159 ? 9.567 6.977 3.263 1.00 94.69 159 VAL A C 1
ATOM 1229 O O . VAL A 1 159 ? 10.019 6.825 2.125 1.00 94.69 159 VAL A O 1
ATOM 1232 N N . LEU A 1 160 ? 9.029 8.129 3.667 1.00 94.00 160 LEU A N 1
ATOM 1233 C CA . LEU A 1 160 ? 8.970 9.310 2.812 1.00 94.00 160 LEU A CA 1
ATOM 1234 C C . LEU A 1 160 ? 10.374 9.754 2.389 1.00 94.00 160 LEU A C 1
ATOM 1236 O O . LEU A 1 160 ? 10.618 9.924 1.195 1.00 94.00 160 LEU A O 1
ATOM 1240 N N . GLU A 1 161 ? 11.301 9.884 3.337 1.00 94.19 161 GLU A N 1
ATOM 1241 C CA . GLU A 1 161 ? 12.696 10.250 3.074 1.00 94.19 161 GLU A CA 1
ATOM 1242 C C . GLU A 1 161 ? 13.362 9.288 2.084 1.00 94.19 161 GLU A C 1
ATOM 1244 O O . GLU A 1 161 ? 14.014 9.722 1.129 1.00 94.19 161 GLU A O 1
ATOM 1249 N N . TYR A 1 162 ? 13.145 7.979 2.252 1.00 93.75 162 TYR A N 1
ATOM 1250 C CA 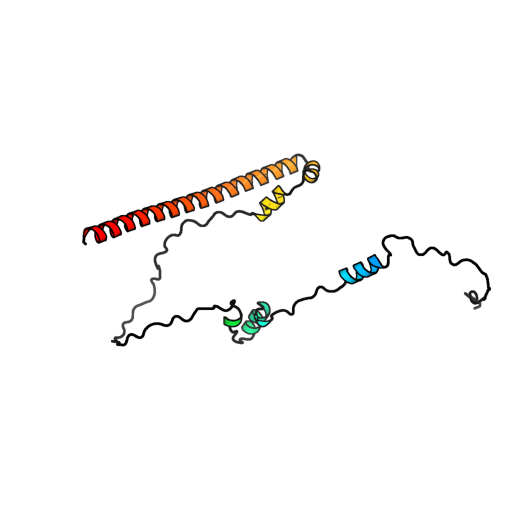. TYR A 1 162 ? 13.644 6.969 1.321 1.00 93.75 162 TYR A CA 1
ATOM 1251 C C . TYR A 1 162 ? 13.137 7.205 -0.111 1.00 93.75 162 TYR A C 1
ATOM 1253 O O . TYR A 1 162 ? 13.926 7.213 -1.065 1.00 93.75 162 TYR A O 1
ATOM 1261 N N . TRP A 1 163 ? 11.828 7.414 -0.284 1.00 93.50 163 TRP A N 1
ATOM 1262 C CA . TRP A 1 163 ? 11.235 7.608 -1.609 1.00 93.50 163 TRP A CA 1
ATOM 1263 C C . TRP A 1 163 ? 11.589 8.956 -2.231 1.00 93.50 163 TRP A C 1
ATOM 1265 O O . TRP A 1 163 ? 11.798 9.017 -3.445 1.00 93.50 163 TRP A O 1
ATOM 1275 N N . VAL A 1 164 ? 11.716 10.011 -1.425 1.00 96.12 164 VAL A N 1
ATOM 1276 C CA . VAL A 1 164 ? 12.188 11.327 -1.877 1.00 96.12 164 VAL A CA 1
ATOM 1277 C C . VAL A 1 164 ? 13.610 11.211 -2.413 1.00 96.12 164 VAL A C 1
ATOM 1279 O O . VAL A 1 164 ? 13.843 11.541 -3.575 1.00 96.12 164 VAL A O 1
ATOM 1282 N N . LYS A 1 165 ? 14.528 10.615 -1.644 1.00 94.56 165 LYS A N 1
ATOM 1283 C CA . LYS A 1 165 ? 15.912 10.388 -2.083 1.00 94.56 165 LYS A CA 1
ATOM 1284 C C . LYS A 1 165 ? 15.983 9.565 -3.370 1.00 94.56 165 LYS A C 1
ATOM 1286 O O . LYS A 1 165 ? 16.784 9.841 -4.263 1.00 94.56 165 LYS A O 1
ATOM 1291 N N . ARG A 1 166 ? 15.136 8.538 -3.490 1.00 92.12 166 ARG A N 1
ATOM 1292 C CA . ARG A 1 166 ? 15.085 7.695 -4.690 1.00 92.12 166 ARG A CA 1
ATOM 1293 C C . ARG A 1 166 ? 14.556 8.453 -5.906 1.00 92.12 166 ARG A C 1
ATOM 1295 O O . ARG A 1 166 ? 15.065 8.260 -7.009 1.00 92.12 166 ARG A O 1
ATOM 1302 N N . LYS A 1 167 ? 13.554 9.311 -5.709 1.00 95.31 167 LYS A N 1
ATOM 1303 C CA . LYS A 1 167 ? 13.024 10.192 -6.750 1.00 95.31 167 LYS A CA 1
ATOM 1304 C C . LYS A 1 167 ? 14.087 11.187 -7.210 1.00 95.31 167 LYS A C 1
ATOM 1306 O O . LYS A 1 167 ? 14.281 11.316 -8.411 1.00 95.31 167 LYS A O 1
ATOM 1311 N N . GLU A 1 168 ? 14.794 11.832 -6.286 1.00 95.62 168 GLU A N 1
ATOM 1312 C CA . GLU A 1 168 ? 15.879 12.770 -6.602 1.00 95.62 168 GLU A CA 1
ATOM 1313 C C . GLU A 1 168 ? 17.003 12.099 -7.394 1.00 95.62 168 GLU A C 1
ATOM 1315 O O . GLU A 1 168 ? 17.412 12.621 -8.426 1.00 95.62 168 GLU A O 1
ATOM 1320 N N . SER A 1 169 ? 17.436 10.900 -6.986 1.00 93.00 169 SER A N 1
ATOM 1321 C CA . SER A 1 169 ? 18.431 10.125 -7.740 1.00 93.00 169 SER A CA 1
ATOM 1322 C C . SER A 1 169 ? 17.964 9.827 -9.166 1.00 93.00 169 SER A C 1
ATOM 1324 O O . SER A 1 169 ? 18.731 9.996 -10.107 1.00 93.00 169 SER A O 1
ATOM 1326 N N . ALA A 1 170 ? 16.707 9.410 -9.344 1.00 93.25 170 ALA A N 1
ATOM 1327 C CA . ALA A 1 170 ? 16.165 9.118 -10.670 1.00 93.25 170 ALA A CA 1
ATOM 1328 C C . ALA A 1 170 ? 16.021 10.379 -11.542 1.00 93.25 170 ALA A C 1
ATOM 1330 O O . ALA A 1 170 ? 16.165 10.304 -12.762 1.00 93.25 170 ALA A O 1
ATOM 1331 N N . VAL A 1 171 ? 15.736 11.533 -10.932 1.00 96.00 171 VAL A N 1
ATOM 1332 C CA . VAL A 1 171 ? 15.699 12.829 -11.625 1.00 96.00 171 VAL A CA 1
ATOM 1333 C C . VAL A 1 171 ? 17.106 13.251 -12.051 1.00 96.00 171 VAL A C 1
ATOM 1335 O O . VAL A 1 171 ? 17.284 13.611 -13.210 1.00 96.00 171 VAL A O 1
ATOM 1338 N N . GLY A 1 172 ? 18.108 13.117 -11.179 1.00 95.81 172 GLY A N 1
ATOM 1339 C CA . GLY A 1 172 ? 19.504 13.401 -11.526 1.00 95.81 172 GLY A CA 1
ATOM 1340 C C . GLY A 1 172 ? 20.029 12.505 -12.653 1.00 95.81 172 GLY A C 1
ATOM 1341 O O . GLY A 1 172 ? 20.655 12.994 -13.591 1.00 95.81 172 GLY A O 1
ATOM 1342 N N . ASP A 1 173 ? 19.702 11.207 -12.623 1.00 94.69 173 ASP A N 1
ATOM 1343 C CA . ASP A 1 173 ? 20.037 10.282 -13.714 1.00 94.69 173 ASP A CA 1
ATOM 1344 C C . ASP A 1 173 ? 19.391 10.726 -15.036 1.00 94.69 173 ASP A C 1
ATOM 1346 O O . ASP A 1 173 ? 20.031 10.709 -16.088 1.00 94.69 173 ASP A O 1
ATOM 1350 N N . LYS A 1 174 ? 18.126 11.167 -14.989 1.00 96.94 174 LYS A N 1
ATOM 1351 C CA . LYS A 1 174 ? 17.412 11.686 -16.159 1.00 96.94 174 LYS A CA 1
ATOM 1352 C C . LYS A 1 174 ? 18.105 12.925 -16.739 1.00 96.94 174 LYS A C 1
ATOM 1354 O O . LYS A 1 174 ? 18.338 12.956 -17.943 1.00 96.94 174 LYS A O 1
ATOM 1359 N N . GLU A 1 175 ? 18.444 13.911 -15.912 1.00 97.06 175 GLU A N 1
ATOM 1360 C CA . GLU A 1 175 ? 19.139 15.133 -16.347 1.00 97.06 175 GLU A CA 1
ATOM 1361 C C . GLU A 1 175 ? 20.516 14.817 -16.952 1.00 97.06 175 GLU A C 1
ATOM 1363 O O . GLU A 1 175 ? 20.887 15.366 -17.992 1.00 97.06 175 GLU A O 1
ATOM 1368 N N . ALA A 1 176 ? 21.249 13.864 -16.367 1.00 96.81 176 ALA A N 1
ATOM 1369 C CA . ALA A 1 176 ? 22.518 13.397 -16.915 1.00 96.81 176 ALA A CA 1
ATOM 1370 C C . ALA A 1 176 ? 22.343 12.755 -18.302 1.00 96.81 176 ALA A C 1
ATOM 1372 O O . ALA A 1 176 ? 23.116 13.043 -19.221 1.00 96.81 176 ALA A O 1
ATOM 1373 N N . PHE A 1 177 ? 21.319 11.913 -18.484 1.00 96.75 177 PHE A N 1
ATOM 1374 C CA . PHE A 1 177 ? 21.015 11.334 -19.793 1.00 96.75 177 PHE A CA 1
ATOM 1375 C C . PHE A 1 177 ? 20.596 12.396 -20.810 1.00 96.75 177 PHE A C 1
ATOM 1377 O O . PHE A 1 177 ? 21.047 12.330 -21.953 1.00 96.75 177 PHE A O 1
ATOM 1384 N N . GLU A 1 178 ? 19.787 13.381 -20.417 1.00 96.81 178 GLU A N 1
ATOM 1385 C CA . GLU A 1 178 ? 19.408 14.497 -21.290 1.00 96.81 178 GLU A CA 1
ATOM 1386 C C . GLU A 1 178 ? 20.640 15.290 -21.750 1.00 96.81 178 GLU A C 1
ATOM 1388 O O . GLU A 1 178 ? 20.786 15.523 -22.949 1.00 96.81 178 GLU A O 1
ATOM 1393 N N . GLY A 1 179 ? 21.586 15.588 -20.853 1.00 97.00 179 GLY A N 1
ATOM 1394 C CA . GLY A 1 179 ? 22.841 16.253 -21.221 1.00 97.00 179 GLY A CA 1
ATOM 1395 C C . GLY A 1 179 ? 23.722 15.421 -22.163 1.00 97.00 179 GLY A C 1
ATOM 1396 O O . GLY A 1 179 ? 24.305 15.943 -23.115 1.00 97.00 179 GLY A O 1
ATOM 1397 N N . VAL A 1 180 ? 23.795 14.100 -21.959 1.00 97.44 180 VAL A N 1
ATOM 1398 C CA . VAL A 1 180 ? 24.489 13.197 -22.894 1.00 97.44 180 VAL A CA 1
ATOM 1399 C C . VAL A 1 180 ? 23.812 13.228 -24.265 1.00 97.44 180 VAL A C 1
ATOM 1401 O O . VAL A 1 180 ? 24.494 13.363 -25.280 1.00 97.44 180 VAL A O 1
ATOM 1404 N N . ILE A 1 181 ? 22.481 13.153 -24.311 1.00 94.94 181 ILE A N 1
ATOM 1405 C CA . ILE A 1 181 ? 21.717 13.208 -25.562 1.00 94.94 181 ILE A CA 1
ATOM 1406 C C . ILE A 1 181 ? 21.944 14.542 -26.275 1.00 94.94 181 ILE A C 1
ATOM 1408 O O . ILE A 1 181 ? 22.192 14.536 -27.480 1.00 94.94 181 ILE A O 1
ATOM 1412 N N . GLU A 1 182 ? 21.913 15.664 -25.561 1.00 95.88 182 GLU A N 1
ATOM 1413 C CA . GLU A 1 182 ? 22.175 16.985 -26.134 1.00 95.88 182 GLU A CA 1
ATOM 1414 C C . GLU A 1 182 ? 23.572 17.056 -26.761 1.00 95.88 182 GLU A C 1
ATOM 1416 O O . GLU A 1 182 ? 23.706 17.458 -27.920 1.00 95.88 182 GLU A O 1
ATOM 1421 N N . ASN A 1 183 ? 24.595 16.566 -26.056 1.00 95.12 183 ASN A N 1
ATOM 1422 C CA . ASN A 1 183 ? 25.959 16.492 -26.580 1.00 95.12 183 ASN A CA 1
ATOM 1423 C C . ASN A 1 183 ? 26.042 15.637 -27.857 1.00 95.12 183 ASN A C 1
ATOM 1425 O O . ASN A 1 183 ? 26.680 16.034 -28.837 1.00 95.12 183 ASN A O 1
ATOM 1429 N N . LEU A 1 184 ? 25.375 14.476 -27.877 1.00 94.94 184 LEU A N 1
ATOM 1430 C CA . LEU A 1 184 ? 25.340 13.593 -29.048 1.00 94.94 184 LEU A CA 1
ATOM 1431 C C . LEU A 1 184 ? 24.621 14.251 -30.235 1.00 94.94 184 LEU A C 1
ATOM 1433 O O . LEU A 1 184 ? 25.123 14.221 -31.361 1.00 94.94 184 LEU A O 1
ATOM 1437 N N . VAL A 1 185 ? 23.458 14.858 -29.993 1.00 94.69 185 VAL A N 1
ATOM 1438 C CA . VAL A 1 185 ? 22.671 15.552 -31.022 1.00 94.69 185 VAL A CA 1
ATOM 1439 C C . VAL A 1 185 ? 23.444 16.752 -31.571 1.00 94.69 185 VAL A C 1
ATOM 1441 O O . VAL A 1 185 ? 23.490 16.941 -32.789 1.00 94.69 185 VAL A O 1
ATOM 1444 N N . GLY A 1 186 ? 24.102 17.522 -30.701 1.00 93.88 186 GLY A N 1
ATOM 1445 C CA . GLY A 1 186 ? 24.969 18.634 -31.080 1.00 93.88 186 GLY A CA 1
ATOM 1446 C C . GLY A 1 186 ? 26.115 18.191 -31.990 1.00 93.88 186 GLY A C 1
ATOM 1447 O O . GLY A 1 186 ? 26.326 18.788 -33.047 1.00 93.88 186 GLY A O 1
ATOM 1448 N N . PHE A 1 187 ? 26.799 17.095 -31.648 1.00 91.19 187 PHE A N 1
ATOM 1449 C CA . PHE A 1 187 ? 27.894 16.554 -32.458 1.00 91.19 187 PHE A CA 1
ATOM 1450 C C . PHE A 1 187 ? 27.444 16.118 -33.860 1.00 91.19 187 PHE A C 1
ATOM 1452 O O . PHE A 1 187 ? 28.113 16.419 -34.849 1.00 91.19 187 PHE A O 1
ATOM 1459 N N . VAL A 1 188 ? 26.297 15.438 -33.966 1.00 93.06 188 VAL A N 1
ATOM 1460 C CA . VAL A 1 188 ? 25.743 15.007 -35.261 1.00 93.06 188 VAL A CA 1
ATOM 1461 C C . VAL A 1 188 ? 25.301 16.206 -36.100 1.00 93.06 188 VAL A C 1
ATOM 1463 O O . VAL A 1 188 ? 25.591 16.255 -37.295 1.00 93.06 188 VAL A O 1
ATOM 1466 N N . LYS A 1 189 ? 24.636 17.192 -35.486 1.00 88.88 189 LYS A N 1
ATOM 1467 C CA . LYS A 1 189 ? 24.177 18.406 -36.174 1.00 88.88 189 LYS A CA 1
ATOM 1468 C C . LYS A 1 189 ? 25.338 19.285 -36.644 1.00 88.88 189 LYS A C 1
ATOM 1470 O O . LYS A 1 189 ? 25.231 19.880 -37.704 1.00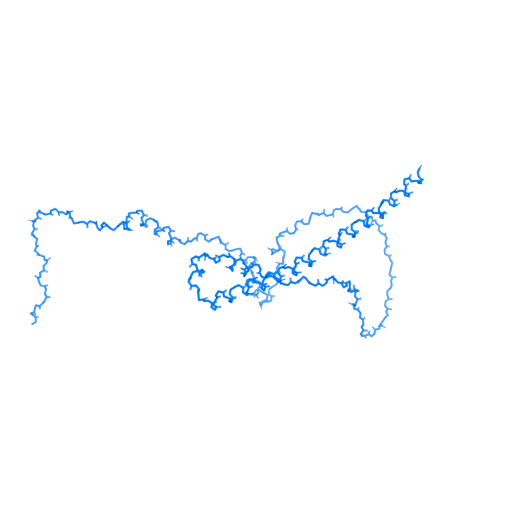 88.88 189 LYS A O 1
ATOM 1475 N N . SER A 1 190 ? 26.442 19.333 -35.896 1.00 82.12 190 SER A N 1
ATOM 1476 C CA . SER A 1 190 ? 27.654 20.074 -36.271 1.00 82.12 190 SER A CA 1
ATOM 1477 C C . SER A 1 190 ? 28.450 19.429 -37.414 1.00 82.12 190 SER A C 1
ATOM 1479 O O . SER A 1 190 ? 29.299 20.094 -38.001 1.00 82.12 190 SER A O 1
ATOM 1481 N N . ARG A 1 191 ? 28.243 18.136 -37.696 1.00 75.81 191 ARG A N 1
ATOM 1482 C CA . ARG A 1 191 ? 28.955 17.388 -38.752 1.00 75.81 191 ARG A CA 1
ATOM 1483 C C . ARG A 1 191 ? 28.274 17.431 -40.1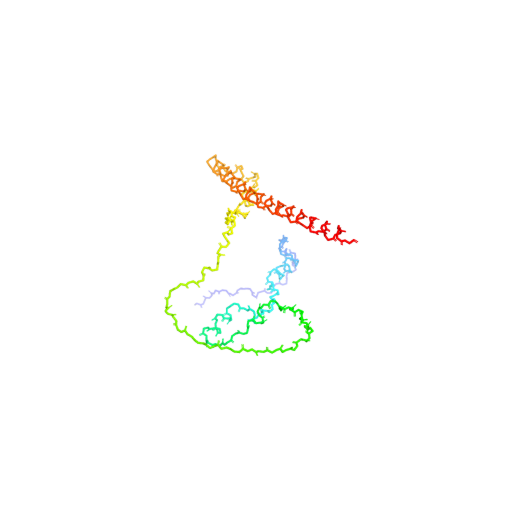20 1.00 75.81 191 ARG A C 1
ATOM 1485 O O . ARG A 1 191 ? 28.785 16.813 -41.053 1.00 75.81 191 ARG A O 1
ATOM 1492 N N . ARG A 1 192 ? 27.125 18.090 -40.220 1.00 60.38 192 ARG A N 1
ATOM 1493 C CA . ARG A 1 192 ? 26.317 18.214 -41.432 1.00 60.38 192 ARG A CA 1
ATOM 1494 C C . ARG A 1 192 ? 26.324 19.657 -41.905 1.00 60.38 192 ARG A C 1
ATOM 1496 O O . ARG A 1 192 ? 26.321 19.836 -43.138 1.00 60.38 192 ARG A O 1
#

Radius of gyration: 38.7 Å; Cα contacts (8 Å, |Δi|>4): 36; chains: 1; bounding box: 109×64×80 Å

Organism: NCBI:txid1043004

Sequence (192 aa):
MLELFPELYDQENGASDKSAALSTDPILTDRSASLWSQLVAPPPLQPPNWIRSRIRRLFLVSLGVPVDLDEILPASKQKKLVLPNIHLPEQKKEDGKTKQEGGSSTGGRRGPAPPPEFNA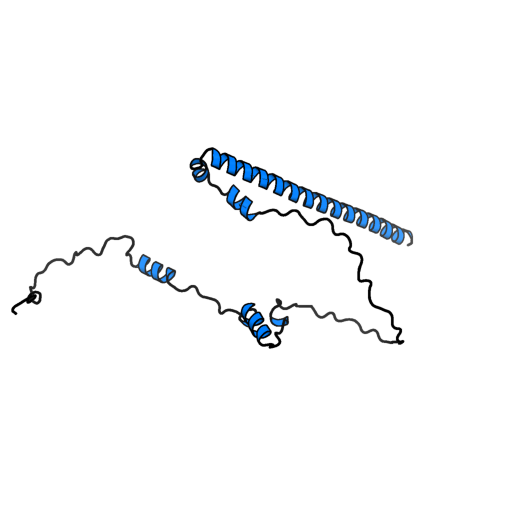NEAVMLARTTDTATEAYSDEELKAHVKRLEELIKDASTVLEYWVKRKESAVGDKEAFEGVIENLVGFVKSRR

Foldseek 3Di:
DDDDDPDDPDDDPDDDDPPVDPPPPVCPDPVNVVVVVVVPPDPPDDPDPLLQDPVNVVVCVVVVHDRDCCSNPPNPPPPDDDDDDDDDDDDDDDDDDDDDDDDDPPPPPVDPDDAQDADPPVLVVLVPCDPVNLVVDDPVVNVVSVVVNVVNVVSVVSNVVVVVVVVVVVVVVVVVVVVVVVVVVVVVVVVD

Mean predicted aligned error: 22.08 Å

Solvent-accessible surface area (backbone atoms only — not comparable to full-atom values): 12867 Å² total; per-residue (Å²): 134,83,87,90,82,95,76,88,87,75,90,74,94,66,96,66,82,85,79,68,75,72,75,86,47,90,72,74,38,74,66,44,54,52,50,47,54,59,70,70,46,78,75,88,71,72,82,76,66,59,86,60,34,66,66,56,49,57,51,35,52,73,70,68,44,89,75,76,64,70,76,58,45,81,74,80,79,72,74,81,83,83,74,86,90,79,83,87,84,87,88,90,87,88,89,85,92,79,79,87,88,86,82,83,77,68,78,74,72,79,66,78,77,80,79,68,82,69,65,65,66,59,54,53,56,65,69,59,64,46,70,76,60,59,74,70,46,52,75,69,54,46,52,51,51,52,49,52,52,53,52,52,49,52,40,50,49,55,38,48,52,53,52,49,53,52,49,51,52,54,48,52,53,48,53,53,49,50,53,53,48,49,53,53,52,51,55,57,62,73,76,107

InterPro domains:
  IPR031355 YBL010C/LAA2-like [PF17104] (3-192)
  IPR031355 YBL010C/LAA2-like [PTHR38698] (5-105)

pLDDT: mean 74.03, std 20.89, range [31.94, 97.44]